Protein AF-A0A8T6PHZ6-F1 (afdb_monomer)

pLDDT: mean 90.77, std 11.93, range [40.22, 98.75]

Solvent-accessible surface area (backbone atoms only — not comparable to full-atom values): 11527 Å² total; per-residue (Å²): 132,86,82,77,68,93,80,59,52,70,67,44,54,51,48,46,52,42,51,50,49,30,55,52,21,43,67,27,34,35,33,37,32,95,90,47,98,56,59,33,18,38,60,56,44,21,56,60,48,55,71,39,68,69,38,56,66,35,89,61,63,36,45,51,32,47,27,32,50,47,39,43,38,42,48,18,27,54,37,20,35,43,23,62,65,46,91,50,66,69,60,24,52,52,38,39,51,52,22,48,55,52,22,55,68,39,50,50,63,80,88,36,65,86,61,76,84,49,54,75,67,44,37,50,27,43,53,49,24,54,50,25,54,51,45,33,55,48,25,48,55,43,41,73,74,40,65,91,49,45,58,66,52,52,43,50,48,48,51,49,29,50,53,35,38,52,50,15,49,52,50,51,47,48,46,39,39,76,73,64,69,44,75,67,45,84,18,69,13,46,56,49,25,54,53,35,47,53,48,46,43,52,53,43,50,49,53,52,54,52,53,51,56,52,55,53,53,64,72,70,58,132

Radius of gyration: 19.54 Å; Cα contacts (8 Å, |Δi|>4): 272; chains: 1; bounding box: 61×32×59 Å

Foldseek 3Di:
DPPLPVPQVVLLVVLLVLLVLLLVLQQFFQKDAPPDPPGDRLQSLLVVLLPDPVQCPDVVHSLLSLLSLCLLLLSLLSQQLSLLSDPDPVSNVVSNVVSLVSLCVLQADPVCPPVPPDDPSNVSSNVSSVVSVVSSVCSNVCSVVVVVCSLVVNLVSLVSSLVSNVVSSVVSCCCCCVVVVGDIDGGPSNVSSNVSSVVSNVSSVVVVVVVVVVVVVVVVDD

Structure (mmCIF, N/CA/C/O backbone):
data_AF-A0A8T6PHZ6-F1
#
_entry.id   AF-A0A8T6PHZ6-F1
#
loop_
_atom_site.group_PDB
_atom_site.id
_atom_site.type_symbol
_atom_site.label_atom_id
_atom_site.label_alt_id
_atom_site.label_comp_id
_atom_site.label_asym_id
_atom_site.label_entity_id
_atom_site.label_seq_id
_atom_site.pdbx_PDB_ins_code
_atom_site.Cartn_x
_atom_site.Cartn_y
_atom_site.Cartn_z
_atom_site.occupancy
_atom_site.B_iso_or_equiv
_atom_site.auth_seq_id
_atom_site.auth_comp_id
_atom_site.auth_asym_id
_atom_site.auth_atom_id
_atom_site.pdbx_PDB_model_num
ATOM 1 N N . MET A 1 1 ? -9.924 9.662 31.622 1.00 46.66 1 MET A N 1
ATOM 2 C CA . MET A 1 1 ? -9.506 8.297 31.234 1.00 46.66 1 MET A CA 1
ATOM 3 C C . MET A 1 1 ? -10.548 7.746 30.274 1.00 46.66 1 MET A C 1
ATOM 5 O O . MET A 1 1 ? -11.693 7.623 30.693 1.00 46.66 1 MET A O 1
ATOM 9 N N . PRO A 1 2 ? -10.234 7.515 28.989 1.00 44.78 2 PRO A N 1
ATOM 10 C CA . PRO A 1 2 ? -11.209 6.938 28.075 1.00 44.78 2 PRO A CA 1
ATOM 11 C C . PRO A 1 2 ? -11.534 5.510 28.528 1.00 44.78 2 PRO A C 1
ATOM 13 O O . PRO A 1 2 ? -10.647 4.674 28.681 1.00 44.78 2 PRO A O 1
ATOM 16 N N . MET A 1 3 ? -12.815 5.263 28.794 1.00 40.22 3 MET A N 1
ATOM 17 C CA . MET A 1 3 ? -13.369 3.943 29.080 1.00 40.22 3 MET A CA 1
ATOM 18 C C . MET A 1 3 ? -13.116 3.044 27.864 1.00 40.22 3 MET A C 1
ATOM 20 O O . MET A 1 3 ? -13.800 3.143 26.843 1.00 40.22 3 MET A O 1
ATOM 24 N N . ASN A 1 4 ? -12.112 2.174 27.960 1.00 46.12 4 ASN A N 1
ATOM 25 C CA . ASN A 1 4 ? -11.882 1.110 26.993 1.00 46.12 4 ASN A CA 1
ATOM 26 C C . ASN A 1 4 ? -13.036 0.109 27.114 1.00 46.12 4 ASN A C 1
ATOM 28 O O . ASN A 1 4 ? -12.992 -0.809 27.926 1.00 46.12 4 ASN A O 1
ATOM 32 N N . SER A 1 5 ? -14.102 0.312 26.336 1.00 49.94 5 SER A N 1
ATOM 33 C CA . SER A 1 5 ? -15.178 -0.672 26.199 1.00 49.94 5 SER A CA 1
ATOM 34 C C . SER A 1 5 ? -14.558 -2.008 25.747 1.00 49.94 5 SER A C 1
ATOM 36 O O . SER A 1 5 ? -14.016 -2.053 24.638 1.00 49.94 5 SER A O 1
ATOM 38 N N . PRO A 1 6 ? -14.670 -3.097 26.531 1.00 48.22 6 PRO A N 1
ATOM 39 C CA . PRO A 1 6 ? -13.926 -4.353 26.345 1.00 48.22 6 PRO A CA 1
ATOM 40 C C . PRO A 1 6 ? -14.323 -5.190 25.108 1.00 48.22 6 PRO A C 1
ATOM 42 O O . PRO A 1 6 ? -13.915 -6.336 24.976 1.00 48.22 6 PRO A O 1
ATOM 45 N N . TYR A 1 7 ? -15.082 -4.630 24.162 1.00 46.25 7 TYR A N 1
ATOM 46 C CA . TYR A 1 7 ? -15.707 -5.360 23.048 1.00 46.25 7 TYR A CA 1
ATOM 47 C C . TYR A 1 7 ? -15.263 -4.899 21.646 1.00 46.25 7 TYR A C 1
ATOM 49 O O . TYR A 1 7 ? -16.017 -5.039 20.688 1.00 46.25 7 TYR A O 1
ATOM 57 N N . ARG A 1 8 ? -14.064 -4.318 21.498 1.00 57.88 8 ARG A N 1
ATOM 58 C CA . ARG A 1 8 ? -13.576 -3.762 20.212 1.00 57.88 8 ARG A CA 1
ATOM 59 C C . ARG A 1 8 ? -12.681 -4.684 19.367 1.00 57.88 8 ARG A C 1
ATOM 61 O O . ARG A 1 8 ? -12.213 -4.261 18.317 1.00 57.88 8 ARG A O 1
ATOM 68 N N . THR A 1 9 ? -12.418 -5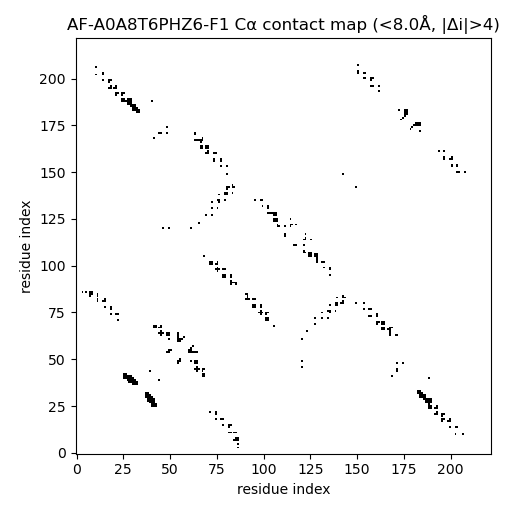.921 19.784 1.00 60.03 9 THR A N 1
ATOM 69 C CA . THR A 1 9 ? -11.294 -6.699 19.226 1.00 60.03 9 THR A CA 1
ATOM 70 C C . THR A 1 9 ? -11.611 -7.456 17.933 1.00 60.03 9 THR A C 1
ATOM 72 O O . THR A 1 9 ? -10.779 -7.468 17.032 1.00 60.03 9 THR A O 1
ATOM 75 N N . LEU A 1 10 ? -12.799 -8.050 17.795 1.00 61.06 10 LEU A N 1
ATOM 76 C CA . LEU A 1 10 ? -13.162 -8.880 16.633 1.00 61.06 10 LEU A CA 1
ATOM 77 C C . LEU A 1 10 ? -13.029 -8.182 15.261 1.00 61.06 10 LEU A C 1
ATOM 79 O O . LEU A 1 10 ? -12.385 -8.762 14.385 1.00 61.06 10 LEU A O 1
ATOM 83 N N . PRO A 1 11 ? -13.549 -6.954 15.041 1.00 81.81 11 PRO A N 1
ATOM 84 C CA . PRO A 1 11 ? -13.377 -6.284 13.751 1.00 81.81 11 PRO A CA 1
ATOM 85 C C . PRO A 1 11 ? -11.920 -5.878 13.492 1.00 81.81 11 PRO A C 1
ATOM 87 O O . PRO A 1 11 ? -11.458 -5.980 12.360 1.00 81.81 11 PRO A O 1
ATOM 90 N N . ALA A 1 12 ? -11.166 -5.480 14.525 1.00 89.88 12 ALA A N 1
ATOM 91 C CA . ALA A 1 12 ? -9.765 -5.084 14.374 1.00 89.88 12 ALA A CA 1
ATOM 92 C C . ALA A 1 12 ? -8.875 -6.262 13.946 1.00 89.88 12 ALA A C 1
ATOM 94 O O . ALA A 1 12 ? -8.081 -6.130 13.018 1.00 89.88 12 ALA A O 1
ATOM 95 N N . TRP A 1 13 ? -9.045 -7.432 14.568 1.00 93.31 13 TRP A N 1
ATOM 96 C CA . TRP A 1 13 ? -8.315 -8.643 14.182 1.00 93.31 13 TRP A CA 1
ATOM 97 C C . TRP A 1 13 ? -8.614 -9.069 12.750 1.00 93.31 13 TRP A C 1
ATOM 99 O O . TRP A 1 13 ? -7.693 -9.406 12.010 1.00 93.31 13 TRP A O 1
ATOM 109 N N . LEU A 1 14 ? -9.881 -9.007 12.337 1.00 95.44 14 LEU A N 1
ATOM 110 C CA . LEU A 1 14 ? -10.259 -9.351 10.972 1.00 95.44 14 LEU A CA 1
ATOM 111 C C . LEU A 1 14 ? -9.643 -8.380 9.954 1.00 95.44 14 LEU A C 1
ATOM 113 O O . LEU A 1 14 ? -9.099 -8.827 8.949 1.00 95.44 14 LEU A O 1
ATOM 117 N N . VAL A 1 15 ? -9.648 -7.072 10.241 1.00 96.00 15 VAL A N 1
ATOM 118 C CA . VAL A 1 15 ? -8.968 -6.062 9.409 1.00 96.00 15 VAL A CA 1
ATOM 119 C C . VAL A 1 15 ? -7.472 -6.362 9.291 1.00 96.00 15 VAL A C 1
ATOM 121 O O . VAL A 1 15 ? -6.936 -6.323 8.187 1.00 96.00 15 VAL A O 1
ATOM 124 N N . LEU A 1 16 ? -6.801 -6.719 10.390 1.00 97.12 16 LEU A N 1
ATOM 125 C CA . LEU A 1 16 ? -5.374 -7.060 10.385 1.00 97.12 16 LEU A CA 1
ATOM 126 C C . LEU A 1 16 ? -5.072 -8.318 9.557 1.00 97.12 16 LEU A C 1
ATOM 128 O O . LEU A 1 16 ? -4.120 -8.324 8.778 1.00 97.12 16 LEU A O 1
ATOM 132 N N . VAL A 1 17 ? -5.898 -9.360 9.677 1.00 97.50 17 VAL A N 1
ATOM 133 C CA . VAL A 1 17 ? -5.758 -10.595 8.885 1.00 97.50 17 VAL A CA 1
ATOM 134 C C . VAL A 1 17 ? -5.970 -10.321 7.396 1.00 97.50 17 VAL A C 1
ATOM 136 O O . VAL A 1 17 ? -5.175 -10.773 6.575 1.00 97.50 17 VAL A O 1
ATOM 139 N N . VAL A 1 18 ? -6.995 -9.545 7.035 1.00 98.19 18 VAL A N 1
ATOM 140 C CA . VAL A 1 18 ? -7.252 -9.174 5.634 1.00 98.19 18 VAL A CA 1
ATOM 141 C C . VAL A 1 18 ? -6.124 -8.294 5.086 1.00 98.19 18 VAL A C 1
ATOM 143 O O . VAL A 1 18 ? -5.683 -8.510 3.960 1.00 98.19 18 VAL A O 1
ATOM 146 N N . ALA A 1 19 ? -5.602 -7.353 5.880 1.00 98.31 19 ALA A N 1
ATOM 147 C CA . ALA A 1 19 ? -4.460 -6.529 5.489 1.00 98.31 19 ALA A CA 1
ATOM 148 C C . ALA A 1 19 ? -3.199 -7.377 5.258 1.00 98.31 19 ALA A C 1
ATOM 150 O O . ALA A 1 19 ? -2.499 -7.168 4.271 1.00 98.31 19 ALA A O 1
ATOM 151 N N . LEU A 1 20 ? -2.940 -8.380 6.104 1.00 98.25 20 LEU A N 1
ATOM 152 C CA . LEU A 1 20 ? -1.845 -9.330 5.890 1.00 98.25 20 LEU A CA 1
ATOM 153 C C . LEU A 1 20 ? -2.068 -10.182 4.630 1.00 98.25 20 LEU A C 1
ATOM 155 O O . LEU A 1 20 ? -1.137 -10.395 3.858 1.00 98.25 20 LEU A O 1
ATOM 159 N N . GLY A 1 21 ? -3.306 -10.607 4.370 1.00 98.56 21 GLY A N 1
ATOM 160 C CA . GLY A 1 21 ? -3.676 -11.253 3.110 1.00 98.56 21 GLY A CA 1
ATOM 161 C C . GLY A 1 21 ? -3.389 -10.368 1.893 1.00 98.56 21 GLY A C 1
ATOM 162 O O . GLY A 1 21 ? -2.882 -10.857 0.887 1.00 98.56 21 GLY A O 1
ATOM 163 N N . ALA A 1 22 ? -3.638 -9.058 1.992 1.00 98.50 22 ALA A N 1
ATOM 164 C CA . ALA A 1 22 ? -3.320 -8.107 0.929 1.00 98.50 22 ALA A CA 1
ATOM 165 C C . ALA A 1 22 ? -1.802 -7.959 0.719 1.00 98.50 22 ALA A C 1
ATOM 167 O O . ALA A 1 22 ? -1.359 -7.853 -0.421 1.00 98.50 22 ALA A O 1
ATOM 168 N N . VAL A 1 23 ? -0.986 -8.037 1.780 1.00 98.44 23 VAL A N 1
ATOM 169 C CA . VAL A 1 23 ? 0.485 -8.112 1.655 1.00 98.44 23 VAL A CA 1
ATOM 170 C C . VAL A 1 23 ? 0.903 -9.372 0.891 1.00 98.44 23 VAL A C 1
ATOM 172 O O . VAL A 1 23 ? 1.747 -9.304 0.002 1.00 98.44 23 VAL A O 1
ATOM 175 N N . ILE A 1 24 ? 0.291 -10.521 1.190 1.00 98.31 24 ILE A N 1
ATOM 176 C CA . ILE A 1 24 ? 0.566 -11.769 0.463 1.00 98.31 24 ILE A CA 1
ATOM 177 C C . ILE A 1 24 ? 0.165 -11.621 -1.011 1.00 98.31 24 ILE A C 1
ATOM 179 O O . ILE A 1 24 ? 0.965 -11.922 -1.891 1.00 98.31 24 ILE A O 1
ATOM 183 N N . ALA A 1 25 ? -1.026 -11.087 -1.294 1.00 98.31 25 ALA A N 1
ATOM 184 C CA . ALA A 1 25 ? -1.512 -10.857 -2.655 1.00 98.31 25 ALA A CA 1
ATOM 185 C C . ALA A 1 25 ? -0.639 -9.868 -3.450 1.00 98.31 25 ALA A C 1
ATOM 187 O O . ALA A 1 25 ? -0.463 -10.022 -4.658 1.00 98.31 25 ALA A O 1
ATOM 188 N N . TYR A 1 26 ? -0.042 -8.882 -2.777 1.00 98.31 26 TYR A N 1
ATOM 189 C CA . TYR A 1 26 ? 0.944 -7.977 -3.370 1.00 98.31 26 TYR A CA 1
ATOM 190 C C . TYR A 1 26 ? 2.210 -8.719 -3.838 1.00 98.31 26 TYR A C 1
ATOM 192 O O . TYR A 1 26 ? 2.805 -8.349 -4.848 1.00 98.31 2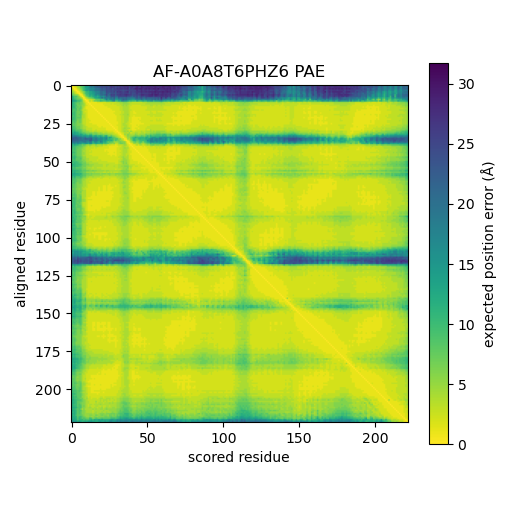6 TYR A O 1
ATOM 200 N N . HIS A 1 27 ? 2.600 -9.785 -3.131 1.00 96.88 27 HIS A N 1
ATOM 201 C CA . HIS A 1 27 ? 3.736 -10.646 -3.477 1.00 96.88 27 HIS A CA 1
ATOM 202 C C . HIS A 1 27 ? 3.386 -11.817 -4.405 1.00 96.88 27 HIS A C 1
ATOM 204 O O . HIS A 1 27 ? 4.285 -12.522 -4.864 1.00 96.88 27 HIS A O 1
ATOM 210 N N . MET A 1 28 ? 2.108 -12.020 -4.716 1.00 96.25 28 MET A N 1
ATOM 211 C CA . MET A 1 28 ? 1.678 -12.968 -5.741 1.00 96.25 28 MET A CA 1
ATOM 212 C C . MET A 1 28 ? 1.855 -12.375 -7.149 1.00 96.25 28 MET A C 1
ATOM 214 O O . MET A 1 28 ? 1.940 -11.155 -7.291 1.00 96.25 28 MET A O 1
ATOM 218 N N . PRO A 1 29 ? 1.878 -13.203 -8.209 1.00 95.94 29 PRO A N 1
ATOM 219 C CA . PRO A 1 29 ? 1.995 -12.717 -9.582 1.00 95.94 29 PRO A CA 1
ATOM 220 C C . PRO A 1 29 ? 0.871 -11.747 -9.963 1.00 95.94 29 PRO A C 1
ATOM 222 O O . PRO A 1 29 ? -0.312 -12.095 -9.905 1.00 95.94 29 PRO A O 1
ATOM 225 N N . TRP A 1 30 ? 1.250 -10.534 -10.363 1.00 96.50 30 TRP A N 1
ATOM 226 C CA . TRP A 1 30 ? 0.358 -9.521 -10.939 1.00 96.50 30 TRP A CA 1
ATOM 227 C C . TRP A 1 30 ? 0.336 -9.592 -12.460 1.00 96.50 30 TRP A C 1
ATOM 229 O O . TRP A 1 30 ? -0.690 -9.288 -13.056 1.00 96.50 30 TRP A O 1
ATOM 239 N N . HIS A 1 31 ? 1.426 -10.051 -13.074 1.00 93.19 31 HIS A N 1
ATOM 240 C CA . HIS A 1 31 ? 1.471 -10.438 -14.480 1.00 93.19 31 HIS A CA 1
ATOM 241 C C . HIS A 1 31 ? 1.809 -11.913 -14.611 1.00 93.19 31 HIS A C 1
ATOM 243 O O . HIS A 1 31 ? 2.618 -12.449 -13.848 1.00 93.19 31 HIS A O 1
ATOM 249 N N . VAL A 1 32 ? 1.203 -12.548 -15.606 1.00 91.19 32 VAL A N 1
ATOM 250 C CA . VAL A 1 32 ? 1.543 -13.898 -16.050 1.00 91.19 32 VAL A CA 1
ATOM 251 C C . VAL A 1 32 ? 1.825 -13.868 -17.547 1.00 91.19 32 VAL A C 1
ATOM 253 O O . VAL A 1 32 ? 1.128 -13.195 -18.306 1.00 91.19 32 VAL A O 1
ATOM 256 N N . HIS A 1 33 ? 2.876 -14.571 -17.963 1.00 85.81 33 HIS A N 1
ATOM 257 C CA . HIS A 1 33 ? 3.243 -14.733 -19.365 1.00 85.81 33 HIS A CA 1
ATOM 258 C C . HIS A 1 33 ? 3.011 -16.197 -19.776 1.00 85.81 33 HIS A C 1
ATOM 260 O O . HIS A 1 33 ? 3.493 -17.094 -19.082 1.00 85.81 33 HIS A O 1
ATOM 266 N N . PRO A 1 34 ? 2.315 -16.483 -20.891 1.00 78.69 34 PRO A N 1
ATOM 267 C CA . PRO A 1 34 ? 1.917 -17.848 -21.247 1.00 78.69 34 PRO A CA 1
ATOM 268 C C . PRO A 1 34 ? 3.097 -18.756 -21.624 1.00 78.69 34 PRO A C 1
ATOM 270 O O . PRO A 1 34 ? 3.036 -19.963 -21.417 1.00 78.69 34 PRO A O 1
ATOM 273 N N . ALA A 1 35 ? 4.180 -18.186 -22.163 1.00 65.88 35 ALA A N 1
ATOM 274 C CA . ALA A 1 35 ? 5.312 -18.953 -22.700 1.00 65.88 35 ALA A CA 1
ATOM 275 C C . ALA A 1 35 ? 6.608 -18.876 -21.869 1.00 65.88 35 ALA A C 1
ATOM 277 O O . ALA A 1 35 ? 7.595 -19.519 -22.214 1.00 65.88 35 ALA A O 1
ATOM 278 N N . ALA A 1 36 ? 6.641 -18.086 -20.793 1.00 62.38 36 ALA A N 1
ATOM 279 C CA . ALA A 1 36 ? 7.846 -17.887 -19.988 1.00 62.38 36 ALA A CA 1
ATOM 280 C C . ALA A 1 36 ? 7.476 -17.934 -18.508 1.00 62.38 36 ALA A C 1
ATOM 282 O O . ALA A 1 36 ? 6.422 -17.431 -18.130 1.00 62.38 36 ALA A O 1
ATOM 283 N N . ALA A 1 37 ? 8.364 -18.457 -17.656 1.00 66.75 37 ALA A N 1
ATOM 284 C CA . ALA A 1 37 ? 8.248 -18.380 -16.194 1.00 66.75 37 ALA A CA 1
ATOM 285 C C . ALA A 1 37 ? 8.459 -16.938 -15.668 1.00 66.75 37 ALA A C 1
ATOM 287 O O . ALA A 1 37 ? 9.108 -16.708 -14.652 1.00 66.75 37 ALA A O 1
ATOM 288 N N . PHE A 1 38 ? 7.953 -15.949 -16.404 1.00 64.56 38 PHE A N 1
ATOM 289 C CA . PHE A 1 38 ? 8.024 -14.532 -16.109 1.00 64.56 38 PHE A CA 1
ATOM 290 C C . PHE A 1 38 ? 6.744 -14.142 -15.370 1.00 64.56 38 PHE A C 1
ATOM 292 O O . PHE A 1 38 ? 5.774 -13.655 -15.951 1.00 64.56 38 PHE A O 1
ATOM 299 N N . SER A 1 39 ? 6.726 -14.455 -14.078 1.00 83.06 39 SER A N 1
ATOM 300 C CA . SER A 1 39 ? 5.648 -14.100 -13.161 1.00 83.06 39 SER A CA 1
ATOM 301 C C . SER A 1 39 ? 6.158 -13.040 -12.194 1.00 83.06 39 SER A C 1
ATOM 303 O O . SER A 1 39 ? 6.857 -13.363 -11.233 1.00 83.06 39 SER A O 1
ATOM 305 N N . ASN A 1 40 ? 5.818 -11.780 -12.450 1.00 89.50 40 ASN A N 1
ATOM 306 C CA . ASN A 1 40 ? 6.244 -10.672 -11.601 1.00 89.50 40 ASN A CA 1
ATOM 307 C C . ASN A 1 40 ? 5.151 -10.343 -10.589 1.00 89.50 40 ASN A C 1
ATOM 309 O O . ASN A 1 40 ? 3.990 -10.139 -10.958 1.00 89.50 40 ASN A O 1
ATOM 313 N N . ASN A 1 41 ? 5.525 -10.255 -9.315 1.00 95.38 41 ASN A N 1
ATOM 314 C CA . ASN A 1 41 ? 4.700 -9.568 -8.325 1.00 95.38 41 ASN A CA 1
ATOM 315 C C . ASN A 1 41 ? 4.824 -8.042 -8.490 1.00 95.38 41 ASN A C 1
ATOM 317 O O . ASN A 1 41 ? 5.610 -7.563 -9.308 1.00 95.38 41 ASN A O 1
ATOM 321 N N . ALA A 1 42 ? 4.068 -7.260 -7.718 1.00 96.56 42 ALA A N 1
ATOM 322 C CA . ALA A 1 42 ? 4.076 -5.801 -7.850 1.00 96.56 42 ALA A CA 1
ATOM 323 C C . ALA A 1 42 ? 5.459 -5.162 -7.634 1.00 96.56 42 ALA A C 1
ATOM 325 O O . ALA A 1 42 ? 5.817 -4.207 -8.324 1.00 96.56 42 ALA A O 1
ATOM 326 N N . PHE A 1 43 ? 6.249 -5.685 -6.691 1.00 96.62 43 PHE A N 1
ATOM 327 C CA . PHE A 1 43 ? 7.580 -5.156 -6.393 1.00 96.62 43 PHE A CA 1
ATOM 328 C C . PHE A 1 43 ? 8.568 -5.463 -7.517 1.00 96.62 43 PHE A C 1
ATOM 330 O O . PHE A 1 43 ? 9.290 -4.571 -7.962 1.00 96.62 43 PHE A O 1
ATOM 337 N N . ASP A 1 44 ? 8.568 -6.706 -7.995 1.00 95.31 44 ASP A N 1
ATOM 338 C CA . ASP A 1 44 ? 9.441 -7.147 -9.083 1.00 95.31 44 ASP A CA 1
ATOM 339 C C . ASP A 1 44 ? 9.073 -6.434 -10.389 1.00 95.31 44 ASP A C 1
ATOM 341 O O . ASP A 1 44 ? 9.946 -6.010 -11.143 1.00 95.31 44 ASP A O 1
ATOM 345 N N . LEU A 1 45 ? 7.776 -6.199 -10.613 1.00 95.12 45 LEU A N 1
ATOM 346 C CA . LEU A 1 45 ? 7.281 -5.400 -11.727 1.00 95.12 45 LEU A CA 1
ATOM 347 C C . LEU A 1 45 ? 7.776 -3.949 -11.653 1.00 95.12 45 LEU A C 1
ATOM 349 O O . LEU A 1 45 ? 8.159 -3.379 -12.673 1.00 95.12 45 LEU A O 1
ATOM 353 N N . ALA A 1 46 ? 7.807 -3.359 -10.455 1.00 97.00 46 ALA A N 1
ATOM 354 C CA . ALA A 1 46 ? 8.330 -2.011 -10.246 1.00 97.00 46 ALA A CA 1
ATOM 355 C C . ALA A 1 46 ? 9.826 -1.930 -10.579 1.00 97.00 46 ALA A C 1
ATOM 357 O O . ALA A 1 46 ? 10.264 -0.974 -11.228 1.00 97.00 46 ALA A O 1
ATOM 358 N N . GLU A 1 47 ? 10.590 -2.943 -10.160 1.00 94.38 47 GLU A N 1
ATOM 359 C CA . GLU A 1 47 ? 12.018 -3.059 -10.447 1.00 94.38 47 GLU A CA 1
ATOM 360 C C . GLU A 1 47 ? 12.270 -3.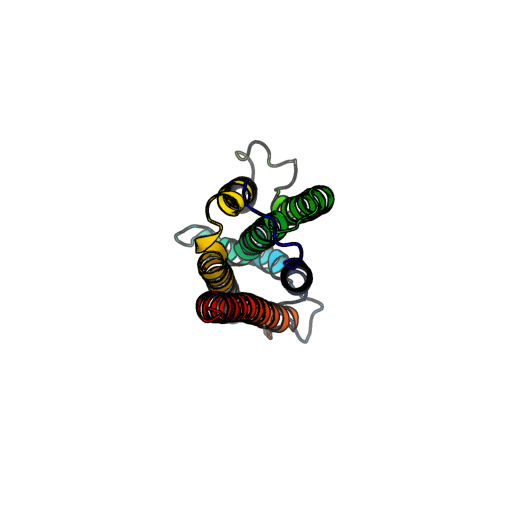209 -11.947 1.00 94.38 47 GLU A C 1
ATOM 362 O O . GLU A 1 47 ? 13.036 -2.434 -12.520 1.00 94.38 47 GLU A O 1
ATOM 367 N N . PHE A 1 48 ? 11.556 -4.128 -12.602 1.00 93.75 48 PHE A N 1
ATOM 368 C CA . PHE A 1 48 ? 11.671 -4.352 -14.039 1.00 93.75 48 PHE A CA 1
ATOM 369 C C . PHE A 1 48 ? 11.308 -3.096 -14.843 1.00 93.75 48 PHE A C 1
ATOM 371 O O . PHE A 1 48 ? 12.064 -2.681 -15.722 1.00 93.75 48 PHE A O 1
ATOM 378 N N . ALA A 1 49 ? 10.198 -2.432 -14.499 1.00 94.88 49 ALA A N 1
ATOM 379 C CA . ALA A 1 49 ? 9.779 -1.193 -15.154 1.00 94.88 49 ALA A CA 1
ATOM 380 C C . ALA A 1 49 ? 10.830 -0.078 -15.014 1.00 94.88 49 ALA A C 1
ATOM 382 O O . ALA A 1 49 ? 11.042 0.687 -15.954 1.00 94.88 49 ALA A O 1
ATOM 383 N N . SER A 1 50 ? 11.543 -0.012 -13.883 1.00 95.25 50 SER A N 1
ATOM 384 C CA . SER A 1 50 ? 12.571 1.012 -13.630 1.00 95.25 50 SER A CA 1
ATOM 385 C C . SER A 1 50 ? 13.798 0.917 -14.551 1.00 95.25 50 SER A C 1
ATOM 387 O O . SER A 1 50 ? 14.584 1.869 -14.651 1.00 95.25 50 SER A O 1
ATOM 389 N N . LEU A 1 51 ? 13.986 -0.219 -15.231 1.00 93.62 51 LEU A N 1
ATOM 390 C CA . LEU A 1 51 ? 15.066 -0.419 -16.196 1.00 93.62 51 LEU A CA 1
ATOM 391 C C . LEU A 1 51 ? 14.766 0.255 -17.541 1.00 93.62 51 LEU A C 1
ATOM 393 O O . LEU A 1 51 ? 15.701 0.601 -18.263 1.00 93.62 51 LEU A O 1
ATOM 397 N N . HIS A 1 52 ? 13.490 0.482 -17.868 1.00 94.56 52 HIS A N 1
ATOM 398 C CA . HIS A 1 52 ? 13.102 1.026 -19.164 1.00 94.56 52 HIS A CA 1
ATOM 399 C C . HIS A 1 52 ? 13.389 2.541 -19.261 1.00 94.56 52 HIS A C 1
ATOM 401 O O . HIS A 1 52 ? 13.015 3.291 -18.351 1.00 94.56 52 HIS A O 1
ATOM 407 N N . PRO A 1 53 ? 13.995 3.033 -20.364 1.00 93.94 53 PRO A N 1
ATOM 408 C CA . PRO A 1 53 ? 14.314 4.453 -20.538 1.00 93.94 53 PRO A CA 1
ATOM 409 C C . PRO A 1 53 ? 13.105 5.384 -20.390 1.00 93.94 53 PRO A C 1
ATOM 411 O O . PRO A 1 53 ? 13.210 6.409 -19.721 1.00 93.94 53 PRO A O 1
ATOM 414 N N . ASP A 1 54 ? 11.949 5.005 -20.944 1.00 93.94 54 ASP A N 1
ATOM 415 C CA . ASP A 1 54 ? 10.721 5.809 -20.845 1.00 93.94 54 ASP A CA 1
ATOM 416 C C . ASP A 1 54 ? 10.309 6.055 -19.389 1.00 93.94 54 ASP A C 1
ATOM 418 O O . ASP A 1 54 ? 10.015 7.189 -19.025 1.00 93.94 54 ASP A O 1
ATOM 422 N N . VAL A 1 55 ? 10.379 5.030 -18.529 1.00 95.12 55 VAL A N 1
ATOM 423 C CA . VAL A 1 55 ? 10.038 5.143 -17.098 1.00 95.12 55 VAL A CA 1
ATOM 424 C C . VAL A 1 55 ? 11.058 6.012 -16.355 1.00 95.12 55 VAL A C 1
ATOM 426 O O . VAL A 1 55 ? 10.703 6.805 -15.479 1.00 95.12 55 VAL A O 1
ATOM 429 N N . ARG A 1 56 ? 12.341 5.925 -16.729 1.00 94.06 56 ARG A N 1
ATOM 430 C CA . ARG A 1 56 ? 13.409 6.777 -16.170 1.00 94.06 56 ARG A CA 1
ATOM 431 C C . ARG A 1 56 ? 13.256 8.253 -16.537 1.00 94.06 56 ARG A C 1
ATOM 433 O O . ARG A 1 56 ? 13.702 9.108 -15.770 1.00 94.06 56 ARG A O 1
ATOM 440 N N . ASN A 1 57 ? 12.619 8.532 -17.671 1.00 94.06 57 ASN A N 1
ATOM 441 C CA . ASN A 1 57 ? 12.394 9.874 -18.201 1.00 94.06 57 ASN A CA 1
ATOM 442 C C . ASN A 1 57 ? 10.991 10.428 -17.897 1.00 94.06 57 ASN A C 1
ATOM 444 O O . ASN A 1 57 ? 10.664 11.525 -18.348 1.00 94.06 57 ASN A O 1
ATOM 448 N N . GLU A 1 58 ? 10.165 9.710 -17.128 1.00 95.44 58 GLU A N 1
ATOM 449 C CA . GLU A 1 58 ? 8.874 10.222 -16.664 1.00 95.44 58 GLU A CA 1
ATOM 450 C C . GLU A 1 58 ? 9.032 11.525 -15.858 1.00 95.44 58 GLU A C 1
ATOM 452 O O . GLU A 1 58 ? 10.061 11.790 -15.232 1.00 95.44 58 GLU A O 1
ATOM 457 N N . SER A 1 59 ? 7.973 12.338 -15.844 1.00 92.62 59 SER A N 1
ATOM 458 C CA . SER A 1 59 ? 7.848 13.502 -14.967 1.00 92.62 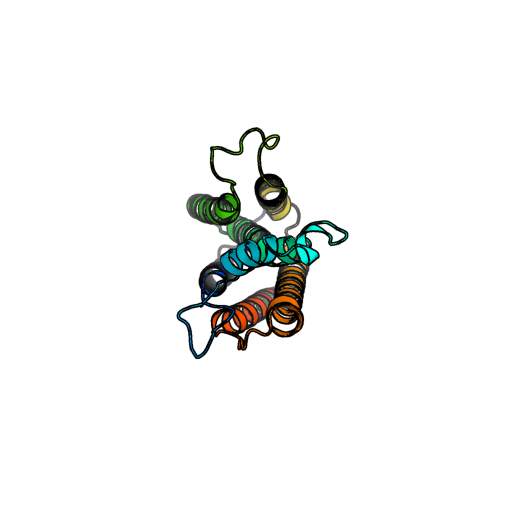59 SER A CA 1
ATOM 459 C C . SER A 1 59 ? 6.573 13.347 -14.128 1.00 92.62 59 SER A C 1
ATOM 461 O O . SER A 1 59 ? 5.478 13.485 -14.678 1.00 92.62 59 SER A O 1
ATOM 463 N N . PRO A 1 60 ? 6.672 13.013 -12.825 1.00 93.25 60 PRO A N 1
ATOM 464 C CA . PRO A 1 60 ? 7.902 12.834 -12.042 1.00 93.25 60 PRO A CA 1
ATOM 465 C C . PRO A 1 60 ? 8.691 11.564 -12.420 1.00 93.25 60 PRO A C 1
ATOM 467 O O . PRO A 1 60 ? 8.126 10.611 -12.947 1.00 93.25 60 PRO A O 1
ATOM 470 N N . LYS A 1 61 ? 10.004 11.540 -12.143 1.00 93.88 61 LYS A N 1
ATOM 471 C CA . LYS A 1 61 ? 10.881 10.405 -12.499 1.00 93.88 61 LYS A CA 1
ATOM 472 C C . LYS A 1 61 ? 10.446 9.118 -11.807 1.00 93.88 61 LYS A C 1
ATOM 474 O O . LYS A 1 61 ? 10.189 9.133 -10.601 1.00 93.88 61 LYS A O 1
ATOM 479 N N . LEU A 1 62 ? 10.464 8.004 -12.548 1.00 95.81 62 LEU A N 1
ATOM 480 C CA . LEU A 1 62 ? 10.103 6.673 -12.044 1.00 95.81 62 LEU A CA 1
ATOM 481 C C . LEU A 1 62 ? 8.709 6.648 -11.394 1.00 95.81 62 LEU A C 1
ATOM 483 O O . LEU A 1 62 ? 8.503 5.993 -10.368 1.00 95.81 62 LEU A O 1
ATOM 487 N N . PHE A 1 63 ? 7.752 7.391 -11.949 1.00 97.88 63 PHE A N 1
ATOM 488 C CA . PHE A 1 63 ? 6.408 7.492 -11.392 1.00 97.88 63 PHE A CA 1
ATOM 489 C C . PHE A 1 63 ? 5.678 6.150 -11.436 1.00 97.88 63 PHE A C 1
ATOM 491 O O . PHE A 1 63 ? 5.046 5.764 -10.457 1.00 97.88 63 PHE A O 1
ATOM 498 N N . THR A 1 64 ? 5.826 5.392 -12.522 1.00 97.69 64 THR A N 1
ATOM 499 C CA . THR A 1 64 ? 5.258 4.040 -12.622 1.00 97.69 64 THR A CA 1
ATOM 500 C C . THR A 1 64 ? 5.793 3.128 -11.507 1.00 97.69 64 THR A C 1
ATOM 502 O O . THR A 1 64 ? 5.014 2.495 -10.793 1.00 97.69 64 THR A O 1
ATOM 505 N N . THR A 1 65 ? 7.110 3.129 -11.276 1.00 97.38 65 THR A N 1
ATOM 506 C CA . THR A 1 65 ? 7.753 2.376 -10.185 1.00 97.38 65 THR A CA 1
ATOM 507 C C . THR A 1 65 ? 7.291 2.848 -8.800 1.00 97.38 65 THR A C 1
ATOM 509 O O . THR A 1 65 ? 7.036 2.024 -7.921 1.00 97.38 65 THR A O 1
ATOM 512 N N . LEU A 1 66 ? 7.129 4.162 -8.606 1.00 98.00 66 LEU A N 1
ATOM 513 C CA . LEU A 1 66 ? 6.610 4.744 -7.368 1.00 98.00 66 LEU A CA 1
ATOM 514 C C . LEU A 1 66 ? 5.207 4.211 -7.056 1.00 98.00 66 LEU A C 1
ATOM 516 O O . LEU A 1 66 ? 4.960 3.731 -5.948 1.00 98.00 66 LEU A O 1
ATOM 520 N N . LEU A 1 67 ? 4.302 4.270 -8.038 1.00 98.38 67 LEU A N 1
ATOM 521 C CA . LEU A 1 67 ? 2.917 3.831 -7.882 1.00 98.38 67 LEU A CA 1
ATOM 522 C C . LEU A 1 67 ? 2.815 2.345 -7.533 1.00 98.38 67 LEU A C 1
ATOM 524 O O . LEU A 1 67 ? 1.982 1.963 -6.719 1.00 98.38 67 LEU A O 1
ATOM 528 N N . LEU A 1 68 ? 3.682 1.505 -8.093 1.00 98.00 68 LEU A N 1
ATOM 529 C CA . LEU A 1 68 ? 3.693 0.078 -7.777 1.00 98.00 68 LEU A CA 1
ATOM 530 C C . LEU A 1 68 ? 4.190 -0.224 -6.356 1.00 98.00 68 LEU A C 1
ATOM 532 O O . LEU A 1 68 ? 3.772 -1.222 -5.782 1.00 98.00 68 LEU A O 1
ATOM 536 N N . ARG A 1 69 ? 5.037 0.631 -5.763 1.00 98.19 69 ARG A N 1
ATOM 537 C CA . ARG A 1 69 ? 5.639 0.414 -4.429 1.00 98.19 69 ARG A CA 1
ATOM 538 C C . ARG A 1 69 ? 4.869 1.053 -3.275 1.00 98.19 69 ARG A C 1
ATOM 540 O O . ARG A 1 69 ? 4.875 0.526 -2.161 1.00 98.19 69 ARG A O 1
ATOM 547 N N . LEU A 1 70 ? 4.194 2.173 -3.528 1.00 98.38 70 LEU A N 1
ATOM 548 C CA . LEU A 1 70 ? 3.383 2.891 -2.538 1.00 98.38 70 LEU A CA 1
ATOM 549 C C . LEU A 1 70 ? 2.349 2.026 -1.784 1.00 98.38 70 LEU A C 1
ATOM 551 O O . LEU A 1 70 ? 2.135 2.302 -0.599 1.00 98.38 70 LEU A O 1
ATOM 555 N N . PRO A 1 71 ? 1.734 0.977 -2.372 1.00 98.62 71 PRO A N 1
ATOM 556 C CA . PRO A 1 71 ? 0.801 0.122 -1.650 1.00 98.62 71 PRO A CA 1
ATOM 557 C C . PRO A 1 71 ? 1.362 -0.479 -0.355 1.00 98.62 71 PRO A C 1
ATOM 559 O O . PRO A 1 71 ? 0.627 -0.579 0.625 1.00 98.62 71 PRO A O 1
ATOM 562 N N . LEU A 1 72 ? 2.662 -0.795 -0.293 1.00 98.44 72 LEU A N 1
ATOM 563 C CA . LEU A 1 72 ? 3.291 -1.311 0.931 1.00 98.44 72 LEU A CA 1
ATOM 564 C C . LEU A 1 72 ? 3.285 -0.285 2.072 1.00 98.44 72 LEU A C 1
ATOM 566 O O . LEU A 1 72 ? 3.064 -0.650 3.227 1.00 98.44 72 LEU A O 1
ATOM 570 N N . ILE A 1 73 ? 3.470 1.002 1.757 1.00 98.69 73 ILE A N 1
ATOM 571 C CA . ILE A 1 73 ? 3.399 2.079 2.754 1.00 98.69 73 ILE A CA 1
ATOM 572 C C . ILE A 1 73 ? 1.971 2.199 3.286 1.00 98.69 73 ILE A C 1
ATOM 574 O O . ILE A 1 73 ? 1.768 2.226 4.501 1.00 98.69 73 ILE A O 1
ATOM 578 N N . PHE A 1 74 ? 0.975 2.210 2.396 1.00 98.75 74 PHE A N 1
ATOM 579 C CA . PHE A 1 74 ? -0.427 2.299 2.804 1.00 98.75 74 PHE A CA 1
ATOM 580 C C . PHE A 1 74 ? -0.879 1.087 3.628 1.00 98.75 74 PHE A C 1
ATOM 582 O O . PHE A 1 74 ? -1.578 1.266 4.625 1.00 98.75 74 PHE A O 1
ATOM 589 N N . LEU A 1 75 ? -0.435 -0.129 3.290 1.00 98.62 75 LEU A N 1
ATOM 590 C CA . LEU A 1 75 ? -0.678 -1.316 4.118 1.00 98.62 75 LEU A CA 1
ATOM 591 C C . LEU A 1 75 ? -0.033 -1.187 5.501 1.00 98.62 75 LEU A C 1
ATOM 593 O O . LEU A 1 75 ? -0.680 -1.489 6.505 1.00 98.62 75 LEU A O 1
ATOM 597 N N . GLY A 1 76 ? 1.199 -0.672 5.575 1.00 98.44 76 GLY A N 1
ATOM 598 C CA . GLY A 1 76 ? 1.852 -0.350 6.845 1.00 98.44 76 GLY A CA 1
ATOM 599 C C . GLY A 1 76 ? 1.033 0.631 7.695 1.00 98.44 76 GLY A C 1
ATOM 600 O O . GLY A 1 76 ? 0.846 0.406 8.895 1.00 98.44 76 GLY A O 1
ATOM 601 N N . MET A 1 77 ? 0.474 1.678 7.078 1.00 98.44 77 MET A N 1
ATOM 602 C CA . MET A 1 77 ? -0.415 2.636 7.751 1.00 98.44 77 MET A CA 1
ATOM 603 C C . MET A 1 77 ? -1.711 1.980 8.244 1.00 98.44 77 MET A C 1
ATOM 605 O O . MET A 1 77 ? -2.072 2.159 9.406 1.00 98.44 77 MET A O 1
ATOM 609 N N . VAL A 1 78 ? -2.385 1.193 7.397 1.00 97.94 78 VAL A N 1
ATOM 610 C CA . VAL A 1 78 ? -3.619 0.453 7.732 1.00 97.94 78 VAL A CA 1
ATOM 611 C C . VAL A 1 78 ? -3.399 -0.462 8.934 1.00 97.94 78 VAL A C 1
ATOM 613 O O . VAL A 1 78 ? -4.170 -0.418 9.899 1.00 97.94 78 VAL A O 1
ATOM 616 N N . ILE A 1 79 ? -2.320 -1.250 8.910 1.00 98.31 79 ILE A N 1
ATOM 617 C CA . ILE A 1 79 ? -1.960 -2.154 10.007 1.00 98.31 79 ILE A CA 1
ATOM 618 C C . ILE A 1 79 ? -1.687 -1.351 11.277 1.00 98.31 79 ILE A C 1
ATOM 620 O O . ILE A 1 79 ? -2.234 -1.676 12.327 1.00 98.31 79 ILE A O 1
ATOM 624 N N . THR A 1 80 ? -0.912 -0.268 11.189 1.00 97.88 80 THR A N 1
ATOM 625 C CA . THR A 1 80 ? -0.554 0.552 12.356 1.00 97.88 80 THR A CA 1
ATOM 626 C C . THR A 1 80 ? -1.772 1.230 12.986 1.00 97.88 80 THR A C 1
ATOM 628 O O . THR A 1 80 ? -1.952 1.160 14.204 1.00 97.88 80 THR A O 1
ATOM 631 N N . LEU A 1 81 ? -2.636 1.852 12.175 1.00 96.12 81 LEU A N 1
ATOM 632 C CA . LEU A 1 81 ? -3.865 2.498 12.646 1.00 96.12 81 LEU A CA 1
ATOM 633 C C . LEU A 1 81 ? -4.785 1.500 13.347 1.00 96.12 81 LEU A C 1
ATOM 635 O O . LEU A 1 81 ? -5.344 1.819 14.397 1.00 96.12 81 LEU A O 1
ATOM 639 N N . THR A 1 82 ? -4.912 0.296 12.786 1.00 95.19 82 THR A N 1
ATOM 640 C CA . THR A 1 82 ? -5.744 -0.774 13.349 1.00 95.19 82 THR A CA 1
ATOM 641 C C . THR A 1 82 ? -5.124 -1.349 14.624 1.00 95.19 82 THR A C 1
ATOM 643 O O . THR A 1 82 ? -5.825 -1.540 15.617 1.00 95.19 82 THR A O 1
ATOM 646 N N . ALA A 1 83 ? -3.805 -1.563 14.638 1.00 95.44 83 ALA A N 1
ATOM 647 C CA . ALA A 1 83 ? -3.071 -2.101 15.778 1.00 95.44 83 ALA A CA 1
ATOM 648 C C . ALA A 1 83 ? -3.243 -1.233 17.027 1.00 95.44 83 ALA A C 1
ATOM 650 O O . ALA A 1 83 ? -3.484 -1.760 18.107 1.00 95.44 83 ALA A O 1
ATOM 651 N N . VAL A 1 84 ? -3.208 0.096 16.885 1.00 94.25 84 VAL A N 1
ATOM 652 C CA . VAL A 1 84 ? -3.402 1.040 18.003 1.00 94.25 84 VAL A CA 1
ATOM 653 C C . VAL A 1 84 ? -4.795 0.923 18.645 1.00 94.25 84 VAL A C 1
ATOM 655 O O . VAL A 1 84 ? -4.957 1.293 19.808 1.00 94.25 84 VAL A O 1
ATOM 658 N N . GLN A 1 85 ? -5.792 0.380 17.935 1.00 90.38 85 GLN A N 1
ATOM 659 C CA . GLN A 1 85 ? -7.137 0.150 18.479 1.00 90.38 85 GLN A CA 1
ATOM 660 C C . GLN A 1 85 ? -7.252 -1.139 19.310 1.00 90.38 85 GLN A C 1
ATOM 662 O O . GLN A 1 85 ? -8.286 -1.358 19.948 1.00 90.38 85 GLN A O 1
ATOM 667 N N . LEU A 1 86 ? -6.229 -2.004 19.315 1.00 91.31 86 LEU A N 1
ATOM 668 C CA . LEU A 1 86 ? -6.224 -3.221 20.128 1.00 91.31 86 LEU A CA 1
ATOM 669 C C . LEU A 1 86 ? -6.109 -2.879 21.617 1.00 91.31 86 LEU A C 1
ATOM 671 O O . LEU A 1 86 ? -5.393 -1.961 22.006 1.00 91.31 86 LEU A O 1
ATOM 675 N N . SER A 1 87 ? -6.782 -3.648 22.473 1.00 88.62 87 SER A N 1
ATOM 676 C CA . SER A 1 87 ? -6.761 -3.426 23.926 1.00 88.62 87 SER A CA 1
ATOM 677 C C . SER A 1 87 ? -5.437 -3.821 24.585 1.00 88.62 87 SER A C 1
ATOM 679 O O . SER A 1 87 ? -5.051 -3.224 25.585 1.00 88.62 87 SER A O 1
ATOM 681 N N . ASP A 1 88 ? -4.754 -4.831 24.046 1.00 92.06 88 ASP A N 1
ATOM 682 C CA . ASP A 1 88 ? -3.507 -5.358 24.601 1.00 92.06 88 ASP A CA 1
ATOM 683 C C . ASP A 1 88 ? -2.292 -4.726 23.912 1.00 92.06 88 ASP A C 1
ATOM 685 O O . ASP A 1 88 ? -2.059 -4.924 22.717 1.00 92.06 88 ASP A O 1
ATOM 689 N N . VAL A 1 89 ? -1.494 -4.000 24.701 1.00 93.56 89 VAL A N 1
ATOM 690 C CA . VAL A 1 89 ? -0.272 -3.301 24.275 1.00 93.56 89 VAL A CA 1
ATOM 691 C C . VAL A 1 89 ? 0.744 -4.244 23.625 1.00 93.56 89 VAL A C 1
ATOM 693 O O . VAL A 1 89 ? 1.432 -3.833 22.691 1.00 93.56 89 VAL A O 1
ATOM 696 N N . ARG A 1 90 ? 0.834 -5.507 24.062 1.00 96.38 90 ARG A N 1
ATOM 697 C CA . ARG A 1 90 ? 1.770 -6.487 23.482 1.00 96.38 90 ARG A CA 1
ATOM 698 C C . ARG A 1 90 ? 1.440 -6.744 22.016 1.00 96.38 90 ARG A C 1
ATOM 700 O O . ARG A 1 90 ? 2.321 -6.680 21.162 1.00 96.38 90 ARG A O 1
ATOM 707 N N . TRP A 1 91 ? 0.159 -6.953 21.718 1.00 95.44 91 TRP A N 1
ATOM 708 C CA . TRP A 1 91 ? -0.314 -7.157 20.352 1.00 95.44 91 TRP A CA 1
ATOM 709 C C . TRP A 1 91 ? -0.195 -5.896 19.496 1.00 95.44 91 TRP A C 1
ATOM 711 O O . TRP A 1 91 ? 0.116 -6.017 18.313 1.00 95.44 91 TRP A O 1
ATOM 721 N N . GLN A 1 92 ? -0.353 -4.698 20.076 1.00 95.19 92 GLN A N 1
ATOM 722 C CA . GLN A 1 92 ? -0.074 -3.451 19.348 1.00 95.19 92 GLN A CA 1
ATOM 723 C C . GLN A 1 92 ? 1.362 -3.445 18.812 1.00 95.19 92 GLN A C 1
ATOM 725 O O . GLN A 1 92 ? 1.575 -3.224 17.623 1.00 95.19 92 GLN A O 1
ATOM 730 N N . TRP A 1 93 ? 2.345 -3.730 19.674 1.00 97.56 93 TRP A N 1
ATOM 731 C CA . TRP A 1 93 ? 3.759 -3.715 19.291 1.00 97.56 93 TRP A CA 1
ATOM 732 C C . TRP A 1 93 ? 4.124 -4.808 18.290 1.00 97.56 93 TRP A C 1
ATOM 734 O O . TRP A 1 93 ? 4.912 -4.539 17.386 1.00 97.56 93 TRP A O 1
ATOM 744 N N . ILE A 1 94 ? 3.526 -5.999 18.394 1.00 97.88 94 ILE A N 1
ATOM 745 C CA . ILE A 1 94 ? 3.715 -7.067 17.399 1.00 97.88 94 ILE A CA 1
ATOM 746 C C . ILE A 1 94 ? 3.276 -6.582 16.013 1.00 97.88 94 ILE A C 1
ATOM 748 O O . ILE A 1 94 ? 4.049 -6.662 15.061 1.00 97.88 94 ILE A O 1
ATOM 752 N N . TRP A 1 95 ? 2.072 -6.018 15.893 1.00 98.00 95 TRP A N 1
ATOM 753 C CA . TRP A 1 95 ? 1.556 -5.551 14.603 1.00 98.00 95 TRP A CA 1
ATOM 754 C C . TRP A 1 95 ? 2.264 -4.302 14.075 1.00 98.00 95 TRP A C 1
ATOM 756 O O . TRP A 1 95 ? 2.448 -4.178 12.866 1.00 98.00 95 TRP A O 1
ATOM 766 N N . ILE A 1 96 ? 2.726 -3.411 14.954 1.00 97.88 96 ILE A N 1
ATOM 767 C CA . ILE A 1 96 ? 3.621 -2.313 14.561 1.00 97.88 96 ILE A CA 1
ATOM 768 C C . ILE A 1 96 ? 4.935 -2.883 14.013 1.00 97.88 96 ILE A C 1
ATOM 770 O O . ILE A 1 96 ? 5.409 -2.426 12.978 1.00 97.88 96 ILE A O 1
ATOM 774 N N . GLY A 1 97 ? 5.492 -3.918 14.650 1.00 98.31 97 GLY A N 1
ATOM 775 C CA . GLY A 1 97 ? 6.653 -4.648 14.142 1.00 98.31 97 GLY A CA 1
ATOM 776 C C . GLY A 1 97 ? 6.413 -5.225 12.745 1.00 98.31 97 GLY A C 1
ATOM 777 O O . GLY A 1 97 ? 7.242 -5.040 11.858 1.00 98.31 97 GLY A O 1
ATOM 778 N N . VAL A 1 98 ? 5.250 -5.840 12.509 1.00 98.44 98 VAL A N 1
ATOM 779 C CA . VAL A 1 98 ? 4.848 -6.328 11.176 1.00 98.44 98 VAL A CA 1
ATOM 780 C C . VAL A 1 98 ? 4.776 -5.185 10.158 1.00 98.44 98 VAL A C 1
ATOM 782 O O . VAL A 1 98 ? 5.347 -5.303 9.075 1.00 98.44 98 VAL A O 1
ATOM 785 N N . ALA A 1 99 ? 4.138 -4.060 10.498 1.00 98.44 99 ALA A N 1
ATOM 786 C CA . ALA A 1 99 ? 4.077 -2.887 9.624 1.00 98.44 99 ALA A CA 1
ATOM 787 C C . ALA A 1 99 ? 5.476 -2.345 9.282 1.00 98.44 99 ALA A C 1
ATOM 789 O O . ALA A 1 99 ? 5.748 -2.019 8.125 1.00 98.44 99 ALA A O 1
ATOM 790 N N . LEU A 1 100 ? 6.381 -2.301 10.268 1.00 98.44 100 LEU A N 1
ATOM 791 C CA . LEU A 1 100 ? 7.772 -1.901 10.062 1.00 98.44 100 LEU A CA 1
ATOM 792 C C . LEU A 1 100 ? 8.489 -2.853 9.105 1.00 98.44 100 LEU A C 1
ATOM 794 O O . LEU A 1 100 ? 9.143 -2.380 8.184 1.00 98.44 100 LEU A O 1
ATOM 798 N N . LEU A 1 101 ? 8.340 -4.171 9.265 1.00 98.19 101 LEU A N 1
ATOM 799 C CA . LEU A 1 101 ? 8.948 -5.152 8.358 1.00 98.19 101 LEU A CA 1
ATOM 800 C C . LEU A 1 101 ? 8.453 -4.991 6.914 1.00 98.19 101 LEU A C 1
ATOM 802 O O . LEU A 1 101 ? 9.256 -5.067 5.984 1.00 98.19 101 LEU A O 1
ATOM 806 N N . ILE A 1 102 ? 7.160 -4.711 6.728 1.00 98.12 102 ILE A N 1
ATOM 807 C CA . ILE A 1 102 ? 6.568 -4.447 5.409 1.00 98.12 102 ILE A CA 1
ATOM 808 C C . ILE A 1 102 ? 7.208 -3.216 4.761 1.00 98.12 102 ILE A C 1
ATOM 810 O O . ILE A 1 102 ? 7.613 -3.272 3.604 1.00 98.12 102 ILE A O 1
ATOM 814 N N . VAL A 1 103 ? 7.345 -2.109 5.496 1.00 97.75 103 VAL A N 1
ATOM 815 C CA . VAL A 1 103 ? 7.971 -0.888 4.963 1.00 97.75 103 VAL A CA 1
ATOM 816 C C . VAL A 1 103 ? 9.474 -1.065 4.755 1.00 97.75 103 VAL A C 1
ATOM 818 O O . VAL A 1 103 ? 10.007 -0.601 3.751 1.00 97.75 103 VAL A O 1
ATOM 821 N N . LEU A 1 104 ? 10.166 -1.773 5.648 1.00 96.31 104 LEU A N 1
ATOM 822 C CA . LEU A 1 104 ? 11.599 -2.055 5.524 1.00 96.31 104 LEU A CA 1
ATOM 823 C C . LEU A 1 104 ? 11.927 -2.935 4.311 1.00 96.31 104 LEU A C 1
ATOM 825 O O . LEU A 1 104 ? 13.082 -2.974 3.892 1.00 96.31 104 LEU A O 1
ATOM 829 N N . ARG A 1 105 ? 10.937 -3.583 3.685 1.00 95.56 105 ARG A N 1
ATOM 830 C CA . ARG A 1 105 ? 11.118 -4.220 2.372 1.00 95.56 105 ARG A CA 1
ATOM 831 C C . ARG A 1 105 ? 11.530 -3.222 1.284 1.00 95.56 105 ARG A C 1
ATOM 833 O O . ARG A 1 105 ? 12.183 -3.625 0.328 1.00 95.56 105 ARG A O 1
ATOM 840 N N . LEU A 1 106 ? 11.176 -1.944 1.432 1.00 95.06 106 LEU A N 1
ATOM 841 C CA . LEU A 1 106 ? 11.558 -0.865 0.516 1.00 95.06 106 LEU A CA 1
ATOM 842 C C . LEU A 1 106 ? 13.011 -0.410 0.715 1.00 95.06 106 LEU A C 1
ATOM 844 O O . LEU A 1 106 ? 13.474 0.460 -0.017 1.00 95.06 106 LEU A O 1
ATOM 848 N N . ASN A 1 107 ? 13.728 -0.965 1.695 1.00 93.50 107 ASN A N 1
ATOM 849 C CA . ASN A 1 107 ? 15.068 -0.518 2.030 1.00 93.50 107 ASN A CA 1
ATOM 850 C C . ASN A 1 107 ? 16.069 -0.888 0.921 1.00 93.50 107 ASN A C 1
ATOM 852 O O . ASN A 1 107 ? 16.176 -2.076 0.593 1.00 93.50 107 ASN A O 1
ATOM 856 N N . PRO A 1 108 ? 16.820 0.073 0.348 1.00 88.25 108 PRO A N 1
ATOM 857 C CA . PRO A 1 108 ? 17.776 -0.245 -0.703 1.00 88.25 108 PRO A CA 1
ATOM 858 C C . PRO A 1 108 ? 18.941 -1.103 -0.174 1.00 88.25 108 PRO A C 1
ATOM 860 O O . PRO A 1 108 ? 19.252 -1.079 1.024 1.00 88.25 108 PRO A O 1
ATOM 863 N N . PRO A 1 109 ? 19.626 -1.860 -1.053 1.00 83.62 109 PRO A N 1
ATOM 864 C CA . PRO A 1 109 ? 20.806 -2.635 -0.676 1.00 83.62 109 PRO A CA 1
ATOM 865 C C . PRO A 1 109 ? 21.904 -1.781 -0.022 1.00 83.62 109 PRO A C 1
ATOM 867 O O . PRO A 1 109 ? 22.125 -0.629 -0.391 1.00 83.62 109 PRO A O 1
ATOM 870 N N . ARG A 1 110 ? 22.650 -2.371 0.928 1.00 77.50 110 ARG A N 1
ATOM 871 C CA . ARG A 1 110 ? 23.630 -1.650 1.772 1.00 77.50 110 ARG A CA 1
ATOM 872 C C . ARG A 1 110 ? 24.719 -0.902 0.995 1.00 77.50 110 ARG A C 1
ATOM 874 O O . ARG A 1 110 ? 25.247 0.085 1.493 1.00 77.50 110 ARG A O 1
ATOM 881 N N . VAL A 1 111 ? 25.048 -1.361 -0.209 1.00 74.06 111 VAL A N 1
ATOM 882 C CA . VAL A 1 111 ? 26.052 -0.733 -1.083 1.00 74.06 111 VAL A CA 1
ATOM 883 C C . VAL A 1 111 ? 25.646 0.660 -1.578 1.00 74.06 111 VAL A C 1
ATOM 885 O O . VAL A 1 111 ? 26.497 1.405 -2.049 1.00 74.06 111 VAL A O 1
ATOM 888 N N . PHE A 1 112 ? 24.370 1.034 -1.442 1.00 67.88 112 PHE A N 1
ATOM 889 C CA . PHE A 1 112 ? 23.832 2.300 -1.942 1.00 67.88 112 PHE A CA 1
ATOM 890 C C . PHE A 1 112 ? 23.668 3.377 -0.862 1.00 67.88 112 PHE A C 1
ATOM 892 O O . PHE A 1 112 ? 23.095 4.432 -1.132 1.00 67.88 112 PHE A O 1
ATOM 899 N N . TYR A 1 113 ? 24.192 3.160 0.350 1.00 75.94 113 TYR A N 1
ATOM 900 C CA . TYR A 1 113 ? 24.304 4.218 1.358 1.00 75.94 113 TYR A CA 1
ATOM 901 C C . TYR A 1 113 ? 25.622 4.993 1.208 1.00 75.94 113 TYR A C 1
ATOM 903 O O . TYR A 1 113 ? 26.654 4.371 0.968 1.00 75.94 113 TYR A O 1
ATOM 911 N N . PRO A 1 114 ? 25.637 6.323 1.412 1.00 64.31 114 PRO A N 1
ATOM 912 C CA . PRO A 1 114 ? 24.517 7.198 1.761 1.00 64.31 114 PRO A CA 1
ATOM 913 C C . PRO A 1 114 ? 23.868 7.810 0.504 1.00 64.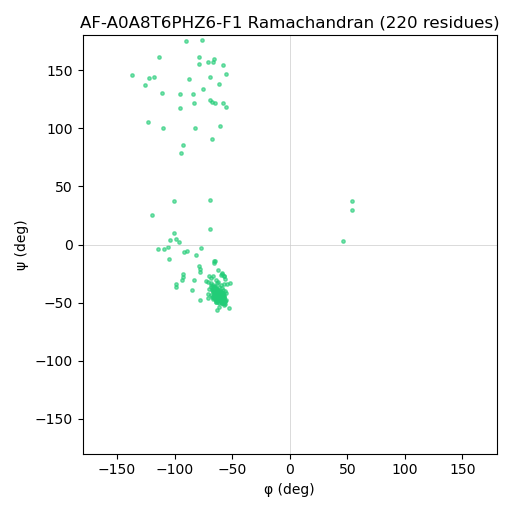31 114 PRO A C 1
ATOM 915 O O . PRO A 1 114 ? 24.248 8.897 0.099 1.00 64.31 114 PRO A O 1
ATOM 918 N N . PHE A 1 115 ? 22.926 7.105 -0.136 1.00 64.06 115 PHE A N 1
ATOM 919 C CA . PHE A 1 115 ? 22.025 7.520 -1.236 1.00 64.06 115 PHE A CA 1
ATOM 920 C C . PHE A 1 115 ? 22.622 8.292 -2.445 1.00 64.06 115 PHE A C 1
ATOM 922 O O . PHE A 1 115 ? 21.886 8.669 -3.351 1.00 64.06 115 PHE A O 1
ATOM 929 N N . GLY A 1 116 ? 23.936 8.518 -2.511 1.00 52.28 116 GLY A N 1
ATOM 930 C CA . GLY A 1 116 ? 24.574 9.438 -3.460 1.00 52.28 116 GLY A CA 1
ATOM 931 C C . GLY A 1 116 ? 25.309 8.773 -4.623 1.00 52.28 116 GLY A C 1
ATOM 932 O O . GLY A 1 116 ? 25.649 9.459 -5.578 1.00 52.28 116 GLY A O 1
ATOM 933 N N . GLY A 1 117 ? 25.540 7.456 -4.566 1.00 62.97 117 GLY A N 1
ATOM 934 C CA . GLY A 1 117 ? 26.266 6.708 -5.607 1.00 62.97 117 GLY A CA 1
ATOM 935 C C . GLY A 1 117 ? 25.435 5.669 -6.370 1.00 62.97 117 GLY A C 1
ATOM 936 O O . GLY A 1 117 ? 25.961 5.026 -7.272 1.00 62.97 117 GLY A O 1
ATOM 937 N N . GLY A 1 118 ? 24.168 5.470 -5.990 1.00 69.88 118 GLY A N 1
ATOM 938 C CA . GLY A 1 118 ? 23.273 4.466 -6.578 1.00 69.88 118 GLY A CA 1
ATOM 939 C C . GLY A 1 118 ? 22.458 4.969 -7.768 1.00 69.88 118 GLY A C 1
ATOM 940 O O . GLY A 1 118 ? 22.473 6.154 -8.106 1.00 69.88 118 GLY A O 1
ATOM 941 N N . SER A 1 119 ? 21.708 4.063 -8.397 1.00 86.44 119 SER A N 1
ATOM 942 C CA . SER A 1 119 ? 20.764 4.425 -9.457 1.00 86.44 119 SER A CA 1
ATOM 943 C C . SER A 1 119 ? 19.610 5.280 -8.903 1.00 86.44 119 SER A C 1
ATOM 945 O O . SER A 1 119 ? 19.308 5.250 -7.709 1.00 86.44 119 SER A O 1
ATOM 947 N N . ILE A 1 120 ? 18.911 6.027 -9.769 1.00 89.88 120 ILE A N 1
ATOM 948 C CA . ILE A 1 120 ? 17.725 6.824 -9.374 1.00 89.88 120 ILE A CA 1
ATOM 949 C C . ILE A 1 120 ? 16.658 5.931 -8.704 1.00 89.88 120 ILE A C 1
ATOM 951 O O . ILE A 1 120 ? 15.930 6.376 -7.819 1.00 89.88 120 ILE A O 1
ATOM 955 N N . ASN A 1 121 ? 16.594 4.654 -9.089 1.00 92.06 121 ASN A N 1
ATOM 956 C CA . ASN A 1 121 ? 15.705 3.663 -8.492 1.00 92.06 121 ASN A CA 1
ATOM 957 C C . ASN A 1 121 ? 16.059 3.365 -7.023 1.00 92.06 121 ASN A C 1
ATOM 959 O O . ASN A 1 121 ? 15.169 3.333 -6.172 1.00 92.06 121 ASN A O 1
ATOM 963 N N . ASP A 1 122 ? 17.350 3.241 -6.706 1.00 90.75 122 ASP A N 1
ATOM 964 C CA . ASP A 1 122 ? 17.834 3.007 -5.338 1.00 90.75 122 ASP A CA 1
ATOM 965 C C . ASP A 1 122 ? 17.572 4.217 -4.434 1.00 90.75 122 ASP A C 1
ATOM 967 O O . ASP A 1 122 ? 17.175 4.073 -3.274 1.00 90.75 122 ASP A O 1
ATOM 971 N N . GLN A 1 123 ? 17.732 5.427 -4.981 1.00 90.81 123 GLN A N 1
ATOM 972 C CA . GLN A 1 123 ? 17.367 6.665 -4.289 1.00 90.81 123 GLN A CA 1
ATOM 973 C C . GLN A 1 123 ? 15.870 6.693 -3.966 1.00 90.81 123 GLN A C 1
ATOM 975 O O . GLN A 1 123 ? 15.489 6.992 -2.833 1.00 90.81 123 GLN A O 1
ATOM 980 N N . GLN A 1 124 ? 15.019 6.325 -4.931 1.00 93.25 124 GLN A N 1
ATOM 981 C CA . GLN A 1 124 ? 13.574 6.248 -4.720 1.00 93.25 124 GLN A CA 1
ATOM 982 C C . GLN A 1 124 ? 13.212 5.242 -3.615 1.00 93.25 124 GLN A C 1
ATOM 984 O O . GLN A 1 124 ? 12.390 5.565 -2.760 1.00 93.25 124 GLN A O 1
ATOM 989 N N . LEU A 1 125 ? 13.838 4.060 -3.587 1.00 94.06 125 LEU A N 1
ATOM 990 C CA . LEU A 1 125 ? 13.665 3.071 -2.512 1.00 94.06 125 LEU A CA 1
ATOM 991 C C . LEU A 1 125 ? 14.055 3.639 -1.139 1.00 94.06 125 LEU A C 1
ATOM 993 O O . LEU A 1 125 ? 13.303 3.511 -0.167 1.00 94.06 125 LEU A O 1
ATOM 997 N N . GLY A 1 126 ? 15.189 4.341 -1.066 1.00 92.75 126 GLY A N 1
ATOM 998 C CA . GLY A 1 126 ? 15.635 5.030 0.145 1.00 92.75 126 GLY A CA 1
ATOM 999 C C . GLY A 1 126 ? 14.614 6.045 0.658 1.00 92.75 126 GLY A C 1
ATOM 1000 O O . GLY A 1 126 ? 14.206 5.989 1.822 1.00 92.75 126 GLY A O 1
ATOM 1001 N N . TYR A 1 127 ? 14.138 6.929 -0.223 1.00 94.06 127 TYR A N 1
ATOM 1002 C CA . TYR A 1 127 ? 13.116 7.917 0.128 1.00 94.06 127 TYR A CA 1
ATOM 1003 C C . TYR A 1 127 ? 11.789 7.271 0.530 1.00 94.06 127 TYR A C 1
ATOM 1005 O O . TYR A 1 127 ? 11.178 7.710 1.503 1.00 94.06 127 TYR A O 1
ATOM 1013 N N . LEU A 1 128 ? 11.360 6.209 -0.158 1.00 95.88 128 LEU A N 1
ATOM 1014 C CA . LEU A 1 128 ? 10.138 5.479 0.182 1.00 95.88 128 LEU A CA 1
ATOM 1015 C C . LEU A 1 128 ? 10.231 4.781 1.535 1.00 95.88 128 LEU A C 1
ATOM 1017 O O . LEU A 1 128 ? 9.257 4.779 2.285 1.00 95.88 128 LEU A O 1
ATOM 1021 N N . THR A 1 129 ? 11.399 4.244 1.881 1.00 96.31 129 THR A N 1
ATOM 1022 C CA . THR A 1 129 ? 11.635 3.656 3.204 1.00 96.31 129 THR A CA 1
ATOM 1023 C C . THR A 1 129 ? 11.477 4.709 4.291 1.00 96.31 129 THR A C 1
ATOM 1025 O O . THR A 1 129 ? 10.708 4.515 5.229 1.00 96.31 129 THR A O 1
ATOM 1028 N N . ILE A 1 130 ? 12.146 5.857 4.142 1.00 95.94 130 ILE A N 1
ATOM 1029 C CA . ILE A 1 130 ? 12.057 6.961 5.108 1.00 95.94 130 ILE A CA 1
ATOM 1030 C C . ILE A 1 130 ? 10.613 7.467 5.209 1.00 95.94 130 ILE A C 1
ATOM 1032 O O . ILE A 1 130 ? 10.077 7.581 6.312 1.00 95.94 130 ILE A O 1
ATOM 1036 N N . ALA A 1 131 ? 9.958 7.712 4.071 1.00 97.69 131 ALA A N 1
ATOM 1037 C CA . ALA A 1 131 ? 8.569 8.156 4.025 1.00 97.69 131 ALA A CA 1
ATOM 1038 C C . ALA A 1 131 ? 7.622 7.147 4.690 1.00 97.69 131 ALA A C 1
ATOM 1040 O O . ALA A 1 131 ? 6.737 7.544 5.445 1.00 97.69 131 ALA A O 1
ATOM 1041 N N . GLY A 1 132 ? 7.828 5.847 4.470 1.00 98.19 132 GLY A N 1
ATOM 1042 C CA . GLY A 1 132 ? 7.027 4.796 5.086 1.00 98.19 132 GLY A CA 1
ATOM 1043 C C . GLY A 1 132 ? 7.217 4.709 6.600 1.00 98.19 132 GLY A C 1
ATOM 1044 O O . GLY A 1 132 ? 6.236 4.578 7.330 1.00 98.19 132 GLY A O 1
ATOM 1045 N N . LEU A 1 133 ? 8.453 4.844 7.095 1.00 98.25 133 LEU A N 1
ATOM 1046 C CA . LEU A 1 133 ? 8.734 4.871 8.537 1.00 98.25 133 LEU A CA 1
ATOM 1047 C C . LEU A 1 133 ? 8.072 6.083 9.203 1.00 98.25 133 LEU A C 1
ATOM 1049 O O . LEU A 1 133 ? 7.430 5.952 10.247 1.00 98.25 133 LEU A O 1
ATOM 1053 N N . ILE A 1 134 ? 8.166 7.250 8.557 1.00 98.31 134 ILE A N 1
ATOM 1054 C CA . ILE A 1 134 ? 7.475 8.470 8.979 1.00 98.31 134 ILE A CA 1
ATOM 1055 C C . ILE A 1 134 ? 5.956 8.241 8.989 1.00 98.31 134 ILE A C 1
ATOM 1057 O O . ILE A 1 134 ? 5.298 8.564 9.977 1.00 98.31 134 ILE A O 1
ATOM 1061 N N . ALA A 1 135 ? 5.395 7.626 7.945 1.00 98.12 135 ALA A N 1
ATOM 1062 C CA . ALA A 1 135 ? 3.964 7.345 7.848 1.00 98.12 135 ALA A CA 1
ATOM 1063 C C . ALA A 1 135 ? 3.467 6.390 8.947 1.00 98.12 135 ALA A C 1
ATOM 1065 O O . ALA A 1 135 ? 2.388 6.618 9.501 1.00 98.12 135 ALA A O 1
ATOM 1066 N N . ILE A 1 136 ? 4.247 5.366 9.316 1.00 98.00 136 ILE A N 1
ATOM 1067 C CA . ILE A 1 136 ? 3.952 4.483 10.458 1.00 98.00 136 ILE A CA 1
ATOM 1068 C C . ILE A 1 136 ? 3.965 5.280 11.765 1.00 98.00 136 ILE A C 1
ATOM 1070 O O . ILE A 1 136 ? 3.014 5.197 12.542 1.00 98.00 136 ILE A O 1
ATOM 1074 N N . MET A 1 137 ? 4.994 6.099 11.997 1.00 97.38 137 MET A N 1
ATOM 1075 C CA . MET A 1 137 ? 5.097 6.922 13.206 1.00 97.38 137 MET A CA 1
ATOM 1076 C C . MET A 1 137 ? 3.911 7.891 13.336 1.00 97.38 137 MET A C 1
ATOM 1078 O O . MET A 1 137 ? 3.288 7.973 14.399 1.00 97.38 137 MET A O 1
ATOM 1082 N N . PHE A 1 138 ? 3.547 8.572 12.245 1.00 96.75 138 PHE A N 1
ATOM 1083 C CA . PHE A 1 138 ? 2.365 9.432 12.203 1.00 96.75 138 PHE A CA 1
ATOM 1084 C C . PHE A 1 138 ? 1.078 8.643 12.419 1.00 96.75 138 PHE A C 1
ATOM 1086 O O . PHE A 1 138 ? 0.241 9.083 13.197 1.00 96.75 138 PHE A O 1
ATOM 1093 N N . SER A 1 139 ? 0.923 7.472 11.799 1.00 96.19 139 SER A N 1
ATOM 1094 C CA . SER A 1 139 ? -0.256 6.613 11.970 1.00 96.19 139 SER A CA 1
ATOM 1095 C C . SER A 1 139 ? -0.421 6.146 13.417 1.00 96.19 139 SER A C 1
ATOM 1097 O O . SER A 1 139 ? -1.530 6.148 13.950 1.00 96.19 139 SER A O 1
ATOM 1099 N N . TRP A 1 140 ? 0.681 5.804 14.087 1.00 95.19 140 TRP A N 1
ATOM 1100 C CA . TRP A 1 140 ? 0.682 5.414 15.495 1.00 95.19 140 TRP A CA 1
ATOM 1101 C C . TRP A 1 140 ? 0.255 6.563 16.414 1.00 95.19 140 TRP A C 1
ATOM 1103 O O . TRP A 1 140 ? -0.607 6.381 17.279 1.00 95.19 140 TRP A O 1
ATOM 1113 N N . GLY A 1 141 ? 0.815 7.759 16.197 1.00 92.31 141 GLY A N 1
ATOM 1114 C CA . GLY A 1 141 ? 0.426 8.968 16.921 1.00 92.31 141 GLY A CA 1
ATOM 1115 C C . GLY A 1 141 ? -1.030 9.344 16.644 1.00 92.31 141 GLY A C 1
ATOM 1116 O O . GLY A 1 141 ? -1.849 9.387 17.558 1.00 92.31 141 GLY A O 1
ATOM 1117 N N . ALA A 1 142 ? -1.382 9.531 15.374 1.00 89.00 142 ALA A N 1
ATOM 1118 C CA . ALA A 1 142 ? -2.717 9.907 14.919 1.00 89.00 142 ALA A CA 1
ATOM 1119 C C . ALA A 1 142 ? -3.800 8.930 15.390 1.00 89.00 142 ALA A C 1
ATOM 1121 O O . ALA A 1 142 ? -4.853 9.374 15.838 1.00 89.00 142 ALA A O 1
ATOM 1122 N N . GLY A 1 143 ? -3.543 7.618 15.377 1.00 85.75 143 GLY A N 1
ATOM 1123 C CA . GLY A 1 143 ? -4.508 6.599 15.803 1.00 85.75 143 GLY A CA 1
ATOM 1124 C C . GLY A 1 143 ? -4.976 6.747 17.256 1.00 85.75 143 GLY A C 1
ATOM 1125 O O . GLY A 1 143 ? -6.097 6.349 17.582 1.00 85.75 143 GLY A O 1
ATOM 1126 N N . ARG A 1 144 ? -4.160 7.367 18.122 1.00 86.19 144 ARG A N 1
ATOM 1127 C CA . ARG A 1 144 ? -4.523 7.650 19.521 1.00 86.19 144 ARG A CA 1
ATOM 1128 C C . ARG A 1 144 ? -5.346 8.929 19.683 1.00 86.19 144 ARG A C 1
ATOM 1130 O O . ARG A 1 144 ? -6.171 9.002 20.588 1.00 86.19 144 ARG A O 1
ATOM 1137 N N . TRP A 1 145 ? -5.135 9.919 18.818 1.00 85.94 145 TRP A N 1
ATOM 1138 C CA . TRP A 1 145 ? -5.727 11.258 18.943 1.00 85.94 145 TRP A CA 1
ATOM 1139 C C . TRP A 1 145 ? -6.974 11.425 18.065 1.00 85.94 145 TRP A C 1
ATOM 1141 O O . TRP A 1 145 ? -7.940 12.069 18.462 1.00 85.94 145 TRP A O 1
ATOM 1151 N N . LEU A 1 146 ? -6.996 10.787 16.895 1.00 85.31 146 LEU A N 1
ATOM 1152 C CA . LEU A 1 146 ? -8.028 10.921 15.866 1.00 85.31 146 LEU A CA 1
ATOM 1153 C C . LEU A 1 146 ? -9.035 9.764 15.886 1.00 85.31 146 LEU A C 1
ATOM 1155 O O . LEU A 1 146 ? -9.513 9.321 14.844 1.00 85.31 146 LEU A O 1
ATOM 1159 N N . SER A 1 147 ? -9.401 9.278 17.073 1.00 81.12 147 SER A N 1
ATOM 1160 C CA . SER A 1 147 ? -10.321 8.136 17.213 1.00 81.12 147 SER A CA 1
ATOM 1161 C C . SER A 1 147 ? -11.690 8.350 16.542 1.00 81.12 147 SER A C 1
ATOM 1163 O O . SER A 1 147 ? -12.321 7.386 16.115 1.00 81.12 147 SER A O 1
ATOM 1165 N N . GLY A 1 148 ? -12.141 9.604 16.408 1.00 83.00 148 GLY A N 1
ATOM 1166 C CA . GLY A 1 148 ? -13.372 9.967 15.695 1.00 83.00 148 GLY A CA 1
ATOM 1167 C C . GLY A 1 148 ? -13.253 9.971 14.166 1.00 83.00 148 GLY A C 1
ATOM 1168 O O . GLY A 1 148 ? -14.270 9.853 13.489 1.00 83.00 148 GLY A O 1
ATOM 1169 N N . LEU A 1 149 ? -12.035 10.074 13.626 1.00 89.12 149 LEU A N 1
ATOM 1170 C CA . LEU A 1 149 ? -11.758 10.087 12.184 1.00 89.12 149 LEU A CA 1
ATOM 1171 C C . LEU A 1 149 ? -11.195 8.755 11.674 1.00 89.12 149 LEU A C 1
ATOM 1173 O O . LEU A 1 149 ? -10.869 8.649 10.496 1.00 89.12 149 LEU A O 1
ATOM 1177 N N . TYR A 1 150 ? -11.100 7.736 12.531 1.00 90.31 150 TYR A N 1
ATOM 1178 C CA . TYR A 1 150 ? -10.532 6.437 12.177 1.00 90.31 150 TYR A CA 1
ATOM 1179 C C . TYR A 1 150 ? -11.176 5.834 10.919 1.00 90.31 150 TYR A C 1
ATOM 1181 O O . TYR A 1 150 ? -10.478 5.542 9.951 1.00 90.31 150 TYR A O 1
ATOM 1189 N N . HIS A 1 151 ? -12.506 5.689 10.901 1.00 91.25 151 HIS A N 1
ATOM 1190 C CA . HIS A 1 151 ? -13.226 5.082 9.777 1.00 91.25 151 HIS A CA 1
ATOM 1191 C C . HIS A 1 151 ? -13.052 5.842 8.454 1.00 91.25 151 HIS A C 1
ATOM 1193 O O . HIS A 1 151 ? -12.632 5.209 7.485 1.00 91.25 151 HIS A O 1
ATOM 1199 N N . PRO A 1 152 ? -13.321 7.164 8.365 1.00 94.00 152 PRO A N 1
ATOM 1200 C CA . PRO A 1 152 ? -13.136 7.883 7.106 1.00 94.00 152 PRO A CA 1
ATOM 1201 C C . PRO A 1 152 ? -11.672 7.893 6.653 1.00 94.00 152 PRO A C 1
ATOM 1203 O O . PRO A 1 152 ? -11.413 7.709 5.467 1.00 94.00 152 PRO A O 1
ATOM 1206 N N . LEU A 1 153 ? -10.712 8.028 7.576 1.00 94.06 153 LEU A N 1
ATOM 1207 C CA . LEU A 1 153 ? -9.288 7.997 7.238 1.00 94.06 153 LEU A CA 1
ATOM 1208 C C . LEU A 1 153 ? -8.875 6.638 6.656 1.00 94.06 153 LEU A C 1
ATOM 1210 O O . LEU A 1 153 ? -8.211 6.596 5.625 1.00 94.06 153 LEU A O 1
ATOM 1214 N N . MET A 1 154 ? -9.304 5.536 7.276 1.00 95.44 154 MET A N 1
ATOM 1215 C CA . MET A 1 154 ? -9.037 4.181 6.783 1.00 95.44 154 MET A CA 1
ATOM 1216 C C . MET A 1 154 ? -9.610 3.957 5.381 1.00 95.44 154 MET A C 1
ATOM 1218 O O . MET A 1 154 ? -8.917 3.416 4.523 1.00 95.44 154 MET A O 1
ATOM 1222 N N . ILE A 1 155 ? -10.841 4.410 5.121 1.00 96.69 155 ILE A N 1
ATOM 1223 C CA . ILE A 1 155 ? -11.465 4.295 3.794 1.00 96.69 155 ILE A CA 1
ATOM 1224 C C . ILE A 1 155 ? -10.662 5.074 2.753 1.00 96.69 155 ILE A C 1
ATOM 1226 O O . ILE A 1 155 ? -10.370 4.534 1.690 1.00 96.69 155 ILE A O 1
ATOM 1230 N N . VAL A 1 156 ? -10.267 6.314 3.062 1.00 97.88 156 VAL A N 1
ATOM 1231 C CA . VAL A 1 156 ? -9.462 7.140 2.151 1.00 97.88 156 VAL A CA 1
ATOM 1232 C C . VAL A 1 156 ? -8.107 6.490 1.880 1.00 97.88 156 VAL A C 1
ATOM 1234 O O . VAL A 1 156 ? -7.722 6.378 0.721 1.00 97.88 156 VAL A O 1
ATOM 1237 N N . ILE A 1 157 ? -7.408 6.008 2.912 1.00 98.00 157 ILE A N 1
ATOM 1238 C CA . ILE A 1 157 ? -6.110 5.335 2.757 1.00 98.00 157 ILE A CA 1
ATOM 1239 C C . ILE A 1 157 ? -6.238 4.111 1.845 1.00 98.00 157 ILE A C 1
ATOM 1241 O O . ILE A 1 157 ? -5.462 3.971 0.902 1.00 98.00 157 ILE A O 1
ATOM 1245 N N . VAL A 1 158 ? -7.226 3.245 2.088 1.00 98.44 158 VAL A N 1
ATOM 1246 C CA . VAL A 1 158 ? -7.423 2.030 1.282 1.00 98.44 158 VAL A CA 1
ATOM 1247 C C . VAL A 1 158 ? -7.862 2.373 -0.146 1.00 98.44 158 VAL A C 1
ATOM 1249 O O . VAL A 1 158 ? -7.375 1.762 -1.094 1.00 98.44 158 VAL A O 1
ATOM 1252 N N . ALA A 1 159 ? -8.719 3.377 -0.336 1.00 98.50 159 ALA A N 1
ATOM 1253 C CA . ALA A 1 159 ? -9.135 3.819 -1.667 1.00 98.50 159 ALA A CA 1
ATOM 1254 C C . ALA A 1 159 ? -7.961 4.397 -2.476 1.00 98.50 159 ALA A C 1
ATOM 1256 O O . ALA A 1 159 ? -7.782 4.043 -3.641 1.00 98.50 159 ALA A O 1
ATOM 1257 N N . VAL A 1 160 ? -7.126 5.236 -1.853 1.00 98.62 160 VAL A N 1
ATOM 1258 C CA . VAL A 1 160 ? -5.912 5.778 -2.483 1.00 98.62 160 VAL A CA 1
ATOM 1259 C C . VAL A 1 160 ? -4.925 4.655 -2.796 1.00 98.62 160 VAL A C 1
ATOM 1261 O O . VAL A 1 160 ? -4.390 4.621 -3.901 1.00 98.62 160 VAL A O 1
ATOM 1264 N N . MET A 1 161 ? -4.736 3.699 -1.882 1.00 98.62 161 MET A N 1
ATOM 1265 C CA . MET A 1 161 ? -3.902 2.515 -2.107 1.00 98.62 161 MET A CA 1
ATOM 1266 C C . MET A 1 161 ? -4.346 1.731 -3.347 1.00 98.62 161 MET A C 1
ATOM 1268 O O . MET A 1 161 ? -3.510 1.392 -4.183 1.00 98.62 161 MET A O 1
ATOM 1272 N N . LEU A 1 162 ? -5.649 1.467 -3.484 1.00 98.69 162 LEU A N 1
ATOM 1273 C CA . LEU A 1 162 ? -6.208 0.770 -4.643 1.00 98.69 162 LEU A CA 1
ATOM 1274 C C . LEU A 1 162 ? -6.039 1.580 -5.931 1.00 98.69 162 LEU A C 1
ATOM 1276 O O . LEU A 1 162 ? -5.617 1.027 -6.944 1.00 98.69 162 LEU A O 1
ATOM 1280 N N . GLY A 1 163 ? -6.316 2.886 -5.892 1.00 98.62 163 GLY A N 1
ATOM 1281 C CA . GLY A 1 163 ? -6.141 3.766 -7.049 1.00 98.62 163 GLY A CA 1
ATOM 1282 C C . GLY A 1 163 ? -4.692 3.805 -7.534 1.00 98.62 163 GLY A C 1
ATOM 1283 O O . GLY A 1 163 ? -4.433 3.689 -8.730 1.00 98.62 163 GLY A O 1
ATOM 1284 N N . VAL A 1 164 ? -3.743 3.894 -6.602 1.00 98.31 164 VAL A N 1
ATOM 1285 C CA . VAL A 1 164 ? -2.304 3.888 -6.886 1.00 98.31 164 VAL A CA 1
ATOM 1286 C C . VAL A 1 164 ? -1.845 2.532 -7.437 1.00 98.31 164 VAL A C 1
ATOM 1288 O O . VAL A 1 164 ? -1.166 2.504 -8.462 1.00 98.31 164 VAL A O 1
ATOM 1291 N N . ALA A 1 165 ? -2.274 1.419 -6.833 1.00 98.25 165 ALA A N 1
ATOM 1292 C CA . ALA A 1 165 ? -1.968 0.069 -7.308 1.00 98.25 165 ALA A CA 1
ATOM 1293 C C . ALA A 1 165 ? -2.480 -0.179 -8.737 1.00 98.25 165 ALA A C 1
ATOM 1295 O O . ALA A 1 165 ? -1.724 -0.628 -9.598 1.00 98.25 165 ALA A O 1
ATOM 1296 N N . LEU A 1 166 ? -3.748 0.154 -9.006 1.00 98.56 166 LEU A N 1
ATOM 1297 C CA . LEU A 1 166 ? -4.371 -0.029 -10.318 1.00 98.56 166 LEU A CA 1
ATOM 1298 C C . LEU A 1 166 ? -3.744 0.875 -11.382 1.00 98.56 166 LEU A C 1
ATOM 1300 O O . LEU A 1 166 ? -3.521 0.428 -12.505 1.00 98.56 166 LEU A O 1
ATOM 1304 N N . ASN A 1 167 ? -3.420 2.126 -11.038 1.00 98.56 167 ASN A N 1
ATOM 1305 C CA . ASN A 1 167 ? -2.755 3.036 -11.969 1.00 98.56 167 ASN A CA 1
ATOM 1306 C C . ASN A 1 167 ? -1.327 2.569 -12.288 1.00 98.56 167 ASN A C 1
ATOM 1308 O O . ASN A 1 167 ? -0.952 2.515 -13.457 1.00 98.56 167 ASN A O 1
ATOM 1312 N N . GLY A 1 168 ? -0.560 2.166 -11.268 1.00 98.19 168 GLY A N 1
ATOM 1313 C CA . GLY A 1 168 ? 0.779 1.601 -11.448 1.00 98.19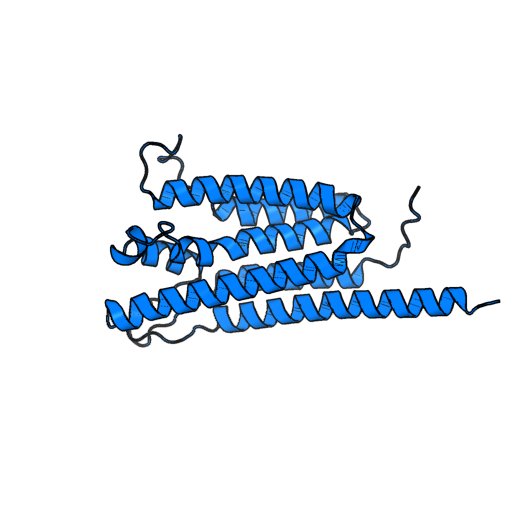 168 GLY A CA 1
ATOM 1314 C C . GLY A 1 168 ? 0.758 0.343 -12.316 1.00 98.19 168 GLY A C 1
ATOM 1315 O O . GLY A 1 168 ? 1.543 0.230 -13.256 1.00 98.19 168 GLY A O 1
ATOM 1316 N N . TYR A 1 169 ? -0.195 -0.560 -12.064 1.00 97.81 169 TYR A N 1
ATOM 1317 C CA . TYR A 1 169 ? -0.399 -1.760 -12.872 1.00 97.81 169 TYR A CA 1
ATOM 1318 C C . TYR A 1 169 ? -0.749 -1.435 -14.330 1.00 97.81 169 TYR A C 1
ATOM 1320 O O . TYR A 1 169 ? -0.145 -1.999 -15.242 1.00 97.81 169 TYR A O 1
ATOM 1328 N N . ALA A 1 170 ? -1.691 -0.517 -14.569 1.00 98.00 170 ALA A N 1
ATOM 1329 C CA . ALA A 1 170 ? -2.104 -0.135 -15.919 1.00 98.00 170 ALA A CA 1
ATOM 1330 C C . ALA A 1 170 ? -0.935 0.453 -16.725 1.00 98.00 170 ALA A C 1
ATOM 1332 O O . ALA A 1 170 ? -0.715 0.055 -17.866 1.00 98.00 170 ALA A O 1
ATOM 1333 N N . ARG A 1 171 ? -0.134 1.332 -16.108 1.00 97.62 171 ARG A N 1
ATOM 1334 C CA . ARG A 1 171 ? 1.058 1.923 -16.739 1.00 97.62 171 ARG A CA 1
ATOM 1335 C C . ARG A 1 171 ? 2.143 0.891 -17.026 1.00 97.62 171 ARG A C 1
ATOM 1337 O O . ARG A 1 171 ? 2.727 0.900 -18.103 1.00 97.62 171 ARG A O 1
ATOM 1344 N N . ALA A 1 172 ? 2.403 -0.014 -16.085 1.00 96.38 172 ALA A N 1
ATOM 1345 C CA . ALA A 1 172 ? 3.363 -1.090 -16.303 1.00 96.38 172 ALA A CA 1
ATOM 1346 C C . ALA A 1 172 ? 2.893 -2.059 -17.398 1.00 96.38 172 ALA A C 1
ATOM 1348 O O . ALA A 1 172 ? 3.699 -2.522 -18.195 1.00 96.38 172 ALA A O 1
ATOM 1349 N N . THR A 1 173 ? 1.589 -2.329 -17.475 1.00 95.88 173 THR A N 1
ATOM 1350 C CA . THR A 1 173 ? 1.008 -3.166 -18.533 1.00 95.88 173 THR A CA 1
ATOM 1351 C C . THR A 1 173 ? 1.146 -2.501 -19.901 1.00 95.88 173 THR A C 1
ATOM 1353 O O . THR A 1 173 ? 1.605 -3.151 -20.835 1.00 95.88 173 THR A O 1
ATOM 1356 N N . ASP A 1 174 ? 0.835 -1.206 -20.007 1.00 96.31 174 ASP A N 1
ATOM 1357 C CA . ASP A 1 174 ? 1.031 -0.415 -21.229 1.00 96.31 174 ASP A CA 1
ATOM 1358 C C . ASP A 1 174 ? 2.495 -0.440 -21.693 1.00 96.31 174 ASP A C 1
ATOM 1360 O O . ASP A 1 174 ? 2.775 -0.714 -22.858 1.00 96.31 174 ASP A O 1
ATOM 1364 N N . LEU A 1 175 ? 3.441 -0.259 -20.768 1.00 95.00 175 LEU A N 1
ATOM 1365 C CA . LEU A 1 175 ? 4.869 -0.360 -21.058 1.00 95.00 175 LEU A CA 1
ATOM 1366 C C . LEU A 1 175 ? 5.236 -1.733 -21.644 1.00 95.00 175 LEU A C 1
ATOM 1368 O O . LEU A 1 175 ? 5.867 -1.823 -22.696 1.00 95.00 175 LEU A O 1
ATOM 1372 N N . LEU A 1 176 ? 4.842 -2.815 -20.972 1.00 93.19 176 LEU A N 1
ATOM 1373 C CA . LEU A 1 176 ? 5.215 -4.170 -21.375 1.00 93.19 176 LEU A CA 1
ATOM 1374 C C . LEU A 1 176 ? 4.546 -4.590 -22.695 1.00 93.19 176 LEU A C 1
ATOM 1376 O O . LEU A 1 176 ? 5.216 -5.147 -23.565 1.00 93.19 176 LEU A O 1
ATOM 1380 N N . GLN A 1 177 ? 3.257 -4.298 -22.874 1.00 93.44 177 GLN A N 1
ATOM 1381 C CA . GLN A 1 177 ? 2.510 -4.693 -24.071 1.00 93.44 177 GLN A CA 1
ATOM 1382 C C . GLN A 1 177 ? 2.816 -3.784 -25.266 1.00 93.44 177 GLN A C 1
ATOM 1384 O O . GLN A 1 177 ? 3.115 -4.280 -26.348 1.00 93.44 177 GLN A O 1
ATOM 1389 N N . ASN A 1 178 ? 2.787 -2.460 -25.087 1.00 93.50 178 ASN A N 1
ATOM 1390 C CA . ASN A 1 178 ? 2.850 -1.522 -26.211 1.00 93.50 178 ASN A CA 1
ATOM 1391 C C . ASN A 1 178 ? 4.272 -1.067 -26.551 1.00 93.50 178 ASN A C 1
ATOM 1393 O O . ASN A 1 178 ? 4.519 -0.684 -27.694 1.00 93.50 178 ASN A O 1
ATOM 1397 N N . LYS A 1 179 ? 5.216 -1.092 -25.598 1.00 91.56 179 LYS A N 1
ATOM 1398 C CA . LYS A 1 179 ? 6.618 -0.711 -25.869 1.00 91.56 179 LYS A CA 1
ATOM 1399 C C . LYS A 1 179 ? 7.525 -1.910 -26.092 1.00 91.56 179 LYS A C 1
ATOM 1401 O O . LYS A 1 179 ? 8.416 -1.839 -26.931 1.00 91.56 179 LYS A O 1
ATOM 1406 N N . LEU A 1 180 ? 7.289 -3.002 -25.367 1.00 90.75 180 LEU A N 1
ATOM 1407 C CA . LEU A 1 180 ? 8.121 -4.207 -25.439 1.00 90.75 180 LEU A CA 1
ATOM 1408 C C . LEU A 1 180 ? 7.467 -5.365 -26.204 1.00 90.75 180 LEU A C 1
ATOM 1410 O O . LEU A 1 180 ? 8.110 -6.396 -26.380 1.00 90.75 180 LEU A O 1
ATOM 1414 N N . ALA A 1 181 ? 6.226 -5.195 -26.681 1.00 92.38 181 ALA A N 1
ATOM 1415 C CA . ALA A 1 181 ? 5.476 -6.211 -27.424 1.00 92.38 181 ALA A CA 1
ATOM 1416 C C . ALA A 1 181 ? 5.358 -7.560 -26.684 1.00 92.38 181 ALA A C 1
ATOM 1418 O O . ALA A 1 181 ? 5.267 -8.619 -27.308 1.00 92.38 181 ALA A O 1
ATOM 1419 N N . LEU A 1 182 ? 5.363 -7.531 -25.346 1.00 90.19 182 LEU A N 1
ATOM 1420 C CA . LEU A 1 182 ? 5.215 -8.723 -24.518 1.00 90.19 182 LEU A CA 1
ATOM 1421 C C . LEU A 1 182 ? 3.735 -9.062 -24.348 1.00 90.19 182 LEU A C 1
ATOM 1423 O O . LEU A 1 182 ? 2.932 -8.222 -23.942 1.00 90.19 182 LEU A O 1
ATOM 1427 N N . GLN A 1 183 ? 3.378 -10.317 -24.612 1.00 91.31 183 GLN A N 1
ATOM 1428 C CA . GLN A 1 183 ? 2.032 -10.823 -24.361 1.00 91.31 183 GLN A CA 1
ATOM 1429 C C . GLN A 1 183 ? 1.906 -11.210 -22.891 1.00 91.31 183 GLN A C 1
ATOM 1431 O O . GLN A 1 183 ? 2.376 -12.261 -22.463 1.00 91.31 183 GLN A O 1
ATOM 1436 N N . ILE A 1 184 ? 1.294 -10.332 -22.109 1.00 91.94 184 ILE A N 1
ATOM 1437 C CA . ILE A 1 184 ? 1.072 -10.535 -20.679 1.00 91.94 184 ILE A CA 1
ATOM 1438 C C . ILE A 1 184 ? -0.411 -10.454 -20.357 1.00 91.94 184 ILE A C 1
ATOM 1440 O O . ILE A 1 184 ? -1.120 -9.604 -20.898 1.00 91.94 184 ILE A O 1
ATOM 1444 N N . ASP A 1 185 ? -0.835 -11.289 -19.4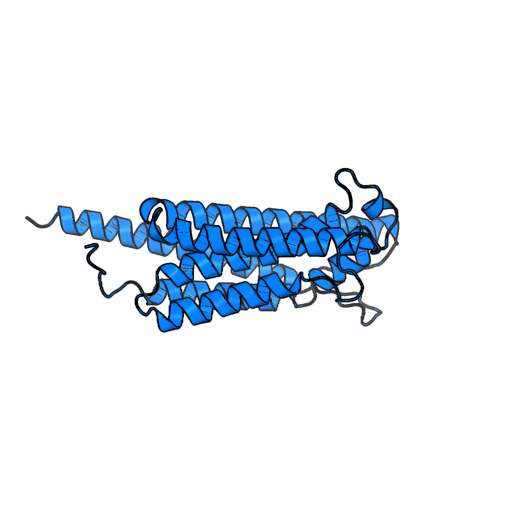17 1.00 93.25 185 ASP A N 1
ATOM 1445 C CA . ASP A 1 185 ? -2.174 -11.269 -18.845 1.00 93.25 185 ASP A CA 1
ATOM 1446 C C . ASP A 1 185 ? -2.127 -10.860 -17.368 1.00 93.25 185 ASP A C 1
ATOM 1448 O O . ASP A 1 185 ? -1.089 -10.936 -16.695 1.00 93.25 185 ASP A O 1
ATOM 1452 N N . ALA A 1 186 ? -3.278 -10.431 -16.847 1.00 94.38 186 ALA A N 1
ATOM 1453 C CA . ALA A 1 186 ? -3.433 -10.120 -15.433 1.00 94.38 186 ALA A CA 1
ATOM 1454 C C . ALA A 1 186 ? -3.326 -11.392 -14.581 1.00 94.38 186 ALA A C 1
ATOM 1456 O O . ALA A 1 186 ? -4.087 -12.346 -14.739 1.00 94.38 186 ALA A O 1
ATOM 1457 N N . GLY A 1 187 ? -2.389 -11.386 -13.641 1.00 94.06 187 GLY A N 1
ATOM 1458 C CA . GLY A 1 187 ? -2.194 -12.450 -12.670 1.00 94.06 187 GLY A CA 1
ATOM 1459 C C . GLY A 1 187 ? -3.205 -12.390 -11.522 1.00 94.06 187 GLY A C 1
ATOM 1460 O O . GLY A 1 187 ? -3.726 -11.333 -11.158 1.00 94.06 187 GLY A O 1
ATOM 1461 N N . GLY A 1 188 ? -3.451 -13.546 -10.898 1.00 95.44 188 GLY A N 1
ATOM 1462 C CA . GLY A 1 188 ? -4.387 -13.679 -9.775 1.00 95.44 188 GLY A CA 1
ATOM 1463 C C . GLY A 1 188 ? -4.049 -12.808 -8.557 1.00 95.44 188 GLY A C 1
ATOM 1464 O O . GLY A 1 188 ? -4.952 -12.442 -7.805 1.00 95.44 188 GLY A O 1
ATOM 1465 N N . GLY A 1 189 ? -2.776 -12.431 -8.379 1.00 97.12 189 GLY A N 1
ATOM 1466 C CA . GLY A 1 189 ? -2.332 -11.572 -7.281 1.00 97.12 189 GLY A CA 1
ATOM 1467 C C . GLY A 1 189 ? -2.976 -10.187 -7.313 1.00 97.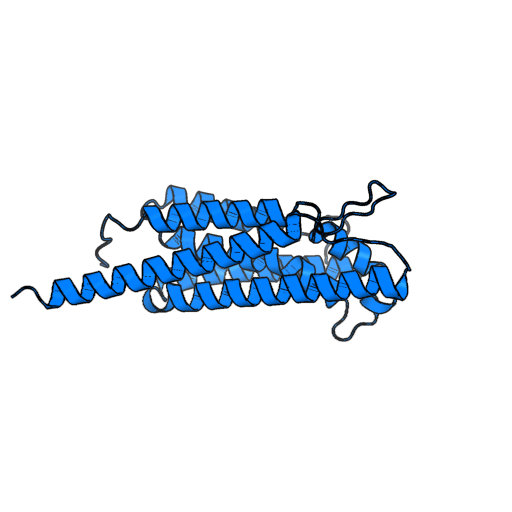12 189 GLY A C 1
ATOM 1468 O O . GLY A 1 189 ? -3.419 -9.706 -6.273 1.00 97.12 189 GLY A O 1
ATOM 1469 N N . LEU A 1 190 ? -3.125 -9.588 -8.501 1.00 97.62 190 LEU A N 1
ATOM 1470 C CA . LEU A 1 190 ? -3.789 -8.290 -8.652 1.00 97.62 190 LEU A CA 1
ATOM 1471 C C . LEU A 1 190 ? -5.267 -8.378 -8.254 1.00 97.62 190 LEU A C 1
ATOM 1473 O O . LEU A 1 190 ? -5.745 -7.569 -7.459 1.00 97.62 190 LEU A O 1
ATOM 1477 N N . PHE A 1 191 ? -5.991 -9.369 -8.784 1.00 98.12 191 PHE A N 1
ATOM 1478 C CA . PHE A 1 191 ? -7.413 -9.549 -8.483 1.00 98.12 191 PHE A CA 1
ATOM 1479 C C . PHE A 1 191 ? -7.647 -9.782 -6.991 1.00 98.12 191 PHE A C 1
ATOM 1481 O O . PHE A 1 191 ? -8.528 -9.155 -6.399 1.00 98.12 191 PHE A O 1
ATOM 1488 N N . LEU A 1 192 ? -6.825 -10.633 -6.371 1.00 98.38 192 LEU A N 1
ATOM 1489 C CA . LEU A 1 192 ? -6.903 -10.892 -4.940 1.00 98.38 192 LEU A CA 1
ATOM 1490 C C . LEU A 1 192 ? -6.574 -9.634 -4.125 1.00 98.38 192 LEU A C 1
ATOM 1492 O O . LEU A 1 192 ? -7.282 -9.334 -3.166 1.00 98.38 192 LEU A O 1
ATOM 1496 N N . PHE A 1 193 ? -5.558 -8.864 -4.524 1.00 98.62 193 PHE A N 1
ATOM 1497 C CA . PHE A 1 193 ? -5.189 -7.610 -3.865 1.00 98.62 193 PHE A CA 1
ATOM 1498 C C . PHE A 1 193 ? -6.347 -6.603 -3.870 1.00 98.62 193 PHE A C 1
ATOM 1500 O O . PHE A 1 193 ? -6.706 -6.055 -2.825 1.00 98.62 193 PHE A O 1
ATOM 1507 N N . VAL A 1 194 ? -6.975 -6.402 -5.034 1.00 98.56 194 VAL A N 1
ATOM 1508 C CA . VAL A 1 194 ? -8.121 -5.496 -5.192 1.00 98.56 194 VAL A CA 1
ATOM 1509 C C . VAL A 1 194 ? -9.310 -5.978 -4.368 1.00 98.56 194 VAL A C 1
ATOM 1511 O O . VAL A 1 194 ? -9.894 -5.193 -3.619 1.00 98.56 194 VAL A O 1
ATOM 1514 N N . PHE A 1 195 ? -9.640 -7.268 -4.453 1.00 98.69 195 PHE A N 1
ATOM 1515 C CA . PHE A 1 195 ? -10.725 -7.863 -3.678 1.00 98.69 195 PHE A CA 1
ATOM 1516 C C . PHE A 1 195 ? -10.526 -7.655 -2.172 1.00 98.69 195 PHE A C 1
ATOM 1518 O O . PHE A 1 195 ? -11.428 -7.159 -1.497 1.00 98.69 195 PHE A O 1
ATOM 1525 N N . LEU A 1 196 ? -9.336 -7.957 -1.643 1.00 98.62 196 LEU A N 1
ATOM 1526 C CA . LEU A 1 196 ? -9.038 -7.776 -0.221 1.00 98.62 196 LEU A CA 1
ATOM 1527 C C . LEU A 1 196 ? -9.072 -6.298 0.192 1.00 98.62 196 LEU A C 1
ATOM 1529 O O . LEU A 1 196 ? -9.571 -5.987 1.272 1.00 98.62 196 LEU A O 1
ATOM 1533 N N . GLY A 1 197 ? -8.638 -5.374 -0.671 1.00 98.44 197 GLY A N 1
ATOM 1534 C CA . GLY A 1 197 ? -8.802 -3.937 -0.431 1.00 98.44 197 GLY A CA 1
ATOM 1535 C C . GLY A 1 197 ? -10.271 -3.508 -0.329 1.00 98.44 197 GLY A C 1
ATOM 1536 O O . GLY A 1 197 ? -10.633 -2.750 0.571 1.00 98.44 197 GLY A O 1
ATOM 1537 N N . LEU A 1 198 ? -11.150 -4.040 -1.182 1.00 98.50 198 LEU A N 1
ATOM 1538 C CA . LEU A 1 198 ? -12.593 -3.786 -1.085 1.00 98.50 198 LEU A CA 1
ATOM 1539 C C . LEU A 1 198 ? -13.201 -4.399 0.184 1.00 98.50 198 LEU A C 1
ATOM 1541 O O . LEU A 1 198 ? -14.029 -3.762 0.838 1.00 98.50 198 LEU A O 1
ATOM 1545 N N . VAL A 1 199 ? -12.753 -5.596 0.579 1.00 98.19 199 VAL A N 1
ATOM 1546 C CA . VAL A 1 199 ? -13.152 -6.220 1.849 1.00 98.19 199 VAL A CA 1
ATOM 1547 C C . VAL A 1 199 ? -12.741 -5.345 3.035 1.00 98.19 199 VAL A C 1
ATOM 1549 O O . VAL A 1 199 ? -13.561 -5.135 3.926 1.00 98.19 199 VAL A O 1
ATOM 1552 N N . LEU A 1 200 ? -11.533 -4.766 3.039 1.00 97.75 200 LEU A N 1
ATOM 1553 C CA . LEU A 1 200 ? -11.109 -3.826 4.086 1.00 97.75 200 LEU A CA 1
ATOM 1554 C C . LEU A 1 200 ? -12.067 -2.634 4.201 1.00 97.75 200 LEU A C 1
ATOM 1556 O O . LEU A 1 200 ? -12.497 -2.308 5.307 1.00 97.75 200 LEU A O 1
ATOM 1560 N N . ILE A 1 201 ? -12.455 -2.022 3.077 1.00 96.88 201 ILE A N 1
ATOM 1561 C CA . ILE A 1 201 ? -13.442 -0.929 3.070 1.00 96.88 201 ILE A CA 1
ATOM 1562 C C . ILE A 1 201 ? -14.777 -1.410 3.654 1.00 96.88 201 ILE A C 1
ATOM 1564 O O . ILE A 1 201 ? -15.342 -0.742 4.523 1.00 96.88 201 ILE A O 1
ATOM 1568 N N . GLY A 1 202 ? -15.260 -2.580 3.226 1.00 96.06 202 GLY A N 1
ATOM 1569 C CA . GLY A 1 202 ? -16.500 -3.175 3.724 1.00 96.06 202 GLY A CA 1
ATOM 1570 C C . GLY A 1 202 ? -16.485 -3.412 5.237 1.00 96.06 202 GLY A C 1
ATOM 1571 O O . GLY A 1 202 ? -17.445 -3.057 5.922 1.00 96.06 202 GLY A O 1
ATOM 1572 N N . LEU A 1 203 ? -15.380 -3.934 5.777 1.00 95.19 203 LEU A N 1
ATOM 1573 C CA . LEU A 1 203 ? -15.202 -4.159 7.215 1.00 95.19 203 LEU A CA 1
ATOM 1574 C C . LEU A 1 203 ? -15.198 -2.850 8.010 1.00 95.19 203 LEU A C 1
ATOM 1576 O O . LEU A 1 203 ? -15.839 -2.762 9.060 1.00 95.19 203 LEU A O 1
ATOM 1580 N N . VAL A 1 204 ? -14.515 -1.821 7.501 1.00 92.94 204 VAL A N 1
ATOM 1581 C CA . VAL A 1 204 ? -14.473 -0.498 8.138 1.00 92.94 204 VAL A CA 1
ATOM 1582 C C . VAL A 1 204 ? -15.863 0.147 8.131 1.00 92.94 204 VAL A C 1
ATOM 1584 O O . VAL A 1 204 ? -16.313 0.649 9.161 1.00 92.94 204 VAL A O 1
ATOM 1587 N N . LEU A 1 205 ? -16.586 0.093 7.010 1.00 93.62 205 LEU A N 1
ATOM 1588 C CA . LEU A 1 205 ? -17.956 0.609 6.921 1.00 93.62 205 LEU A CA 1
ATOM 1589 C C . LEU A 1 205 ? -18.915 -0.141 7.852 1.00 93.62 205 LEU A C 1
ATOM 1591 O O . LEU A 1 205 ? -19.714 0.492 8.546 1.00 93.62 205 LEU A O 1
ATOM 1595 N N . TRP A 1 206 ? -18.813 -1.472 7.903 1.00 92.94 206 TRP A N 1
ATOM 1596 C CA . TRP A 1 206 ? -19.626 -2.308 8.783 1.00 92.94 206 TRP A CA 1
ATOM 1597 C C . TRP A 1 206 ? -19.447 -1.921 10.254 1.00 92.94 206 TRP A C 1
ATOM 1599 O O . TRP A 1 206 ? -20.435 -1.673 10.951 1.00 92.94 206 TRP A O 1
ATOM 1609 N N . ASP A 1 207 ? -18.197 -1.796 10.713 1.00 89.38 207 ASP A N 1
ATOM 1610 C CA . ASP A 1 207 ? -17.897 -1.368 12.083 1.00 89.38 207 ASP A CA 1
ATOM 1611 C C . ASP A 1 207 ? -18.421 0.054 12.364 1.00 89.38 207 ASP A C 1
ATOM 1613 O O . ASP A 1 207 ? -19.022 0.309 13.412 1.00 89.38 207 ASP A O 1
ATOM 1617 N N . GLY A 1 208 ? -18.280 0.975 11.406 1.00 87.38 208 GLY A N 1
ATOM 1618 C CA . GLY A 1 208 ? -18.817 2.334 11.511 1.00 87.38 208 GLY A CA 1
ATOM 1619 C C . GLY A 1 208 ? -20.340 2.365 11.704 1.00 87.38 208 GLY A C 1
ATOM 1620 O O . GLY A 1 208 ? -20.841 2.984 12.652 1.00 87.38 208 GLY A O 1
ATOM 1621 N N . VAL A 1 209 ? -21.086 1.651 10.853 1.00 88.25 209 VAL A N 1
ATOM 1622 C CA . VAL A 1 209 ? -22.559 1.575 10.909 1.00 88.25 209 VAL A CA 1
ATOM 1623 C C . VAL A 1 209 ? -23.032 0.897 12.194 1.00 88.25 209 VAL A C 1
ATOM 1625 O O . VAL A 1 209 ? -23.964 1.383 12.847 1.00 88.25 209 VAL A O 1
ATOM 1628 N N . TYR A 1 210 ? -22.386 -0.203 12.585 1.00 88.44 210 TYR A N 1
ATOM 1629 C CA . TYR A 1 210 ? -22.717 -0.928 13.809 1.00 88.44 210 TYR A CA 1
ATOM 1630 C C . TYR A 1 210 ? -22.567 -0.035 15.050 1.00 88.44 210 TYR A C 1
ATOM 1632 O O . TYR A 1 210 ? -23.493 0.081 15.864 1.00 88.44 210 TYR A O 1
ATOM 1640 N N . ASN A 1 211 ? -21.438 0.673 15.153 1.00 85.31 211 ASN A N 1
ATOM 1641 C CA . ASN A 1 211 ? -21.166 1.584 16.261 1.00 85.31 211 ASN A CA 1
ATOM 1642 C C . ASN A 1 211 ? -22.146 2.765 16.301 1.00 85.31 211 ASN A C 1
ATOM 1644 O O . ASN A 1 211 ? -22.589 3.158 17.386 1.00 85.31 211 ASN A O 1
ATOM 1648 N N . TRP A 1 212 ? -22.531 3.306 15.142 1.00 86.62 212 TRP A N 1
ATOM 1649 C CA . TRP A 1 212 ? -23.540 4.362 15.063 1.00 86.62 212 TRP A CA 1
ATOM 1650 C C . TRP A 1 212 ? -24.907 3.892 15.585 1.00 86.62 212 TRP A C 1
ATOM 1652 O O . TRP A 1 212 ? -25.468 4.535 16.477 1.00 86.62 212 TRP A O 1
ATOM 1662 N N . ARG A 1 213 ? -25.407 2.732 15.127 1.00 89.69 213 ARG A N 1
ATOM 1663 C CA . ARG A 1 213 ? -26.697 2.173 15.587 1.00 89.69 213 ARG A CA 1
ATOM 1664 C C . ARG A 1 213 ? -26.710 1.918 17.093 1.00 89.69 213 ARG A C 1
ATOM 1666 O O . ARG A 1 213 ? -27.701 2.209 17.762 1.00 89.69 213 ARG A O 1
ATOM 1673 N N . ARG A 1 214 ? -25.604 1.410 17.646 1.00 86.38 214 ARG A N 1
ATOM 1674 C CA . ARG A 1 214 ? -25.474 1.163 19.089 1.00 86.38 214 ARG A CA 1
ATOM 1675 C C . ARG A 1 214 ? -25.572 2.454 19.906 1.00 86.38 214 ARG A C 1
ATOM 1677 O O . ARG A 1 214 ? -26.268 2.469 20.917 1.00 86.38 214 ARG A O 1
ATOM 1684 N N . ARG A 1 215 ? -24.923 3.539 19.461 1.00 86.75 215 ARG A N 1
ATOM 1685 C CA . ARG A 1 215 ? -25.009 4.852 20.130 1.00 86.75 215 ARG A CA 1
ATOM 1686 C C . ARG A 1 215 ? -26.427 5.416 20.111 1.00 86.75 215 ARG A C 1
ATOM 1688 O O . ARG A 1 215 ? -26.842 5.993 21.108 1.00 86.75 215 ARG A O 1
ATOM 1695 N N . GLN A 1 216 ? -27.166 5.230 19.016 1.00 91.38 216 GLN A N 1
ATOM 1696 C CA . GLN A 1 216 ? -28.568 5.656 18.940 1.00 91.38 216 GLN A CA 1
ATOM 1697 C C . GLN A 1 216 ? -29.447 4.888 19.935 1.00 91.38 216 GLN A C 1
ATOM 1699 O O . GLN A 1 216 ? -30.212 5.501 20.670 1.00 91.38 216 GLN A O 1
ATOM 1704 N N . ARG A 1 217 ? -29.277 3.561 20.042 1.00 91.56 217 ARG A N 1
ATOM 1705 C CA . ARG A 1 217 ? -30.020 2.742 21.019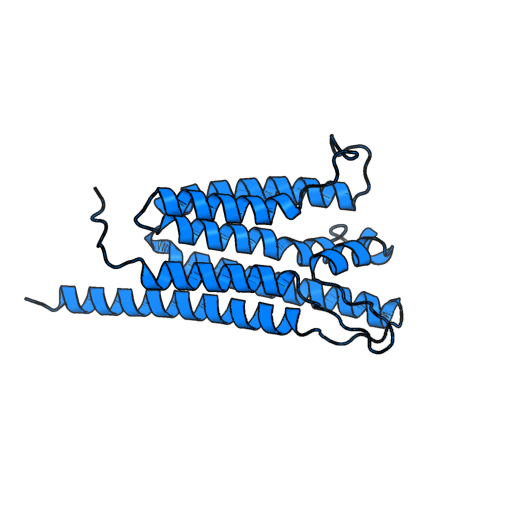 1.00 91.56 217 ARG A CA 1
ATOM 1706 C C . ARG A 1 217 ? -29.721 3.124 22.467 1.00 91.56 217 ARG A C 1
ATOM 1708 O O . ARG A 1 217 ? -30.640 3.188 23.267 1.00 91.56 217 ARG A O 1
ATOM 1715 N N . ALA A 1 218 ? -28.461 3.412 22.792 1.00 89.56 218 ALA A N 1
ATOM 1716 C CA . ALA A 1 218 ? -28.079 3.834 24.140 1.00 89.56 218 ALA A CA 1
ATOM 1717 C C . ALA A 1 218 ? -28.705 5.180 24.546 1.00 89.56 218 ALA A C 1
ATOM 1719 O O . ALA A 1 218 ? -28.978 5.383 25.719 1.00 89.56 218 ALA A O 1
ATOM 1720 N N . LYS A 1 219 ? -28.951 6.082 23.585 1.00 90.88 219 LYS A N 1
ATOM 1721 C CA . LYS A 1 219 ? -29.644 7.359 23.827 1.00 90.88 219 LYS A CA 1
ATOM 1722 C C . LYS A 1 219 ? -31.165 7.222 23.939 1.00 90.88 219 LYS A C 1
ATOM 1724 O O . LYS A 1 219 ? -31.806 8.147 24.416 1.00 90.88 219 LYS A O 1
ATOM 1729 N N . ALA A 1 220 ? -31.733 6.121 23.450 1.00 88.69 220 ALA A N 1
ATOM 1730 C CA . ALA A 1 220 ? -33.174 5.882 23.427 1.00 88.69 220 ALA A CA 1
ATOM 1731 C C . ALA A 1 220 ? -33.691 5.127 24.666 1.00 88.69 220 ALA A C 1
ATOM 1733 O O . ALA A 1 220 ? -34.898 4.947 24.796 1.00 88.69 220 ALA A O 1
ATOM 1734 N N . LEU A 1 221 ? -32.800 4.656 25.544 1.00 81.75 221 LEU A N 1
ATOM 1735 C CA . LEU A 1 221 ? -33.175 4.047 26.818 1.00 81.75 221 LEU A CA 1
ATOM 1736 C C . LEU A 1 221 ? -33.405 5.169 27.851 1.00 81.75 221 LEU A C 1
ATOM 1738 O O . LEU A 1 221 ? -32.487 5.973 28.030 1.00 81.75 221 LEU A O 1
ATOM 1742 N N . PRO A 1 222 ? -34.607 5.258 28.452 1.00 75.19 222 PRO A N 1
ATOM 1743 C CA . PRO A 1 222 ? -34.950 6.268 29.453 1.00 75.19 222 PRO A CA 1
ATOM 1744 C C . PRO A 1 222 ? -34.217 6.067 30.783 1.00 75.19 222 PRO A C 1
ATOM 1746 O O . PRO A 1 222 ? -33.865 4.907 31.106 1.00 75.19 222 PRO A O 1
#

Mean predicted aligned error: 4.98 Å

Sequence (222 aa):
MPMNSPYRTLPAWLVLVVALGAVIAYHMPWHVHPAAAFSNNAFDLAEFASLHPDVRNESPKLFTTLLLRLPLIFLGMVITLTAVQLSDVRWQWIWIGVALLIVLRLNPPRVFYPFGGGSINDQQLGYLTIAGLIAIMFSWGAGRWLSGLYHPLMIVIVAVMLGVALNGYARATDLLQNKLALQIDAGGGLFLFVFLGLVLIGLVLWDGVYNWRRRQRAKALP

Secondary structure (DSSP, 8-state):
-----TT-HHHHHHHHHHHHHHHHHHHS-SEE-SSS---B-HHHHHHHHHTSHHHHT-SSTTHHHHHHHHHHHHHHHHHHHHHTT-S-HHHHHHHHHHHHHHHHTTPPPGGGTTSSSS-HHHHHHHHHHHHHHHHHHHHHHHHHH-TTTHHHHHHHHHHHHHHHHHHHHHHHHHIIIIIT----EE-HHHHHHHHHHHHHHHHHHHHHHHHHHHHHHHHS--

Nearest PDB structures (foldseek):
  7yo5-assembly1_B  TM=2.187E-01  e=2.785E+00  Homo sapiens
  9csi-assembly1_A  TM=1.728E-01  e=6.525E+00  Acinetobacter baumannii